Protein 1C9P (pdb70)

Nearest PDB structures (foldseek):
  5xwl-assembly2_B  TM=9.949E-01  e=1.415E-41  Sus scrofa
  3btd-assembly1_E  TM=9.983E-01  e=3.467E-40  Bos taurus
  3btg-assembly1_E  TM=9.967E-01  e=4.631E-39  Bos taurus
  2zps-assembly1_A  TM=9.769E-01  e=2.390E-35  Oncorhynchus keta
  1bit-assembly1_A  TM=9.778E-01  e=1.475E-34  Salmo salar

Sequence (272 aa):
IVGGYTCAANSIPYQVSLNSGSHFCGGSLINSQWVVSAAHCYKSRIQVRLGEHNIDVLEGNEQFINAAKIITHPNFNGNTLDNDIMLIKLSSPATLSRVATVSLPRSCAAAGTECLISGWGNTKSSGSSYPSLLQCLKAPVLSDSSCKSSYPGQITGNMICVGFLEGGKDSCQGDSGGPVVCNGQLQGIVSWGYGCAQKNKPGVYTKVCNYVNWIQQTIAANCGPVTCSGAQMCEVDKCVCSDLHCKVKCEHGFKKDDNGCEYACICADAPQ

InterPro domains:
  IPR001254 Serine proteases, trypsin domain [PF00089] (9-224)
  IPR001254 Serine proteases, trypsin domain [PS50240] (9-229)
  IPR001254 Serine proteases, trypsin domain [SM00020] (8-224)
  IPR001254 Serine proteases, trypsin domain [cd00190] (9-227)
  IPR001314 Peptidase S1A, chymotrypsin family [PR00722] (34-49)
  IPR001314 Peptidase S1A, chymotrypsin family [PR00722] (88-102)
  IPR001314 Peptidase S1A, chymotrypsin family [PR00722] (178-190)
  IPR009003 Peptidase S1, PA clan [SSF50494] (6-229)
  IPR018114 Serine proteases, trypsin family, histidine active site [PS00134] (44-49)
  IPR033116 Serine proteases, trypsin family, serine active site [PS00135] (179-190)
  IPR050127 Serine Proteases (Peptidase S1 Family) [PTHR24264] (7-229)

Solvent-accessible surface area: 11788 Å² total

GO terms:
  GO:0004252 serine-type endopeptidase activity (F, IDA)

Organism: Sus scrofa (NCBI:txid9823)

B-factor: mean 23.11, std 12.67, range [7.87, 59.87]

Foldseek 3Di:
DAQFAFDDQLPQQQKKAKDDPHGQEIWGAAFQWKIKFFQVSDDPWIKIKGLAFFQVDCPPRIDIFIFDDKAQDPPQDPVLSASGMIMTTTPGGHDDSRHDHFAADPAADDFFFKWKAKFQAFHDLPDGDGGRGITIDIWTWHDPVLQCVLPPPRDDPFKTFTHALQFRDADARSHGNTATGTPRHGQWGFDAWDRHRDRSIGTMTGGRNVCPVVVVVVVVVD/DAVDDEDDQWDDDPHDTDGDPAADPDDAPAAFDQDPVGDGHHYHHDPDHD

Radius of gyration: 17.75 Å; Cα contacts (8 Å, |Δi|>4): 750; chains: 2; bounding box: 43×38×59 Å

Secondary structure (DSSP, 8-state):
-BT-EE--TTS-TTEEEEESSSEEEEEEEEETTEEEE-GGG--SS-EEEES-SBTTS--S--EEEEEEEEEE-TT-BTTTTBT--EEEEESSPPP---S---BPPSSPPPTT-EEEEEESS---SSS----SBPEEEEEEBPPHHHHHHHSTTT--TTEEEES-TT-S-B--TT-TT-EEEETTEEEEEEEEEESSSBTTBPEEEEEGGGSHHHHHHHHHH-/-TTS---TT-EEETTEEE---EEE----TT-EEE-TTSPEEEEEE-SS--

CATH classification: 2.40.10.10 (+1 more: 2.40.10.10)

Structure (mmCIF, N/CA/C/O backbone):
data_1C9P
#
_entry.id   1C9P
#
_cell.length_a   63.330
_cell.length_b   63.330
_cell.length_c   130.610
_cell.angle_alpha   90.00
_cell.angle_beta   90.00
_cell.angle_gamma   90.00
#
_symmetry.space_group_name_H-M   'P 43 21 2'
#
loop_
_entity.id
_entity.type
_entity.pdbx_description
1 polymer TRYPSIN
2 polymer BDELLASTASIN
3 non-polymer 'CALCIUM ION'
4 water water
#
loop_
_atom_site.group_PDB
_atom_site.id
_atom_site.type_symbol
_atom_site.label_atom_id
_atom_site.label_alt_id
_atom_site.label_comp_id
_atom_site.label_asym_id
_atom_site.label_entity_id
_atom_site.label_seq_id
_atom_site.pdbx_PDB_ins_code
_atom_site.Cartn_x
_atom_site.Cartn_y
_atom_site.Cartn_z
_atom_site.occupancy
_atom_site.B_iso_or_equiv
_atom_site.auth_seq_id
_atom_site.auth_comp_id
_atom_site.auth_asym_id
_atom_site.auth_atom_id
_atom_site.pdbx_PDB_model_num
ATOM 1 N N . ILE A 1 1 ? 9.762 37.280 58.387 1.00 16.50 16 ILE A N 1
ATOM 2 C CA . ILE A 1 1 ? 8.429 36.647 58.620 1.00 17.28 16 ILE A CA 1
ATOM 3 C C . ILE A 1 1 ? 8.575 35.286 59.296 1.00 17.59 16 ILE A C 1
ATOM 4 O O . ILE A 1 1 ? 9.050 34.321 58.690 1.00 19.65 16 ILE A O 1
ATOM 9 N N . VAL A 1 2 ? 8.151 35.224 60.553 1.00 15.66 17 VAL A N 1
ATOM 10 C CA . VAL A 1 2 ? 8.222 34.013 61.354 1.00 12.67 17 VAL A CA 1
ATOM 11 C C . VAL A 1 2 ? 6.928 33.210 61.214 1.00 13.35 17 VAL A C 1
ATOM 12 O O . VAL A 1 2 ? 5.831 33.748 61.366 1.00 13.65 17 VAL A O 1
ATOM 16 N N . GLY A 1 3 ? 7.058 31.922 60.917 1.00 13.30 18 GLY A N 1
ATOM 17 C CA . GLY A 1 3 ? 5.882 31.081 60.794 1.00 15.21 18 GLY A CA 1
ATOM 18 C C . GLY A 1 3 ? 5.051 31.342 59.555 1.00 17.65 18 GLY A C 1
ATOM 19 O O . GLY A 1 3 ? 3.820 31.244 59.584 1.00 18.84 18 GLY A O 1
ATOM 20 N N . GLY A 1 4 ? 5.722 31.674 58.458 1.00 18.68 19 GLY A N 1
ATOM 21 C CA . GLY A 1 4 ? 5.014 31.931 57.222 1.00 18.37 19 GLY A CA 1
ATOM 22 C C . GLY A 1 4 ? 5.347 30.882 56.183 1.00 18.62 19 GLY A C 1
ATOM 23 O O . GLY A 1 4 ? 5.825 29.800 56.506 1.00 19.93 19 GLY A O 1
ATOM 24 N N . TYR A 1 5 ? 5.088 31.206 54.925 1.00 18.69 20 TYR A N 1
ATOM 25 C CA . TYR A 1 5 ? 5.374 30.300 53.828 1.00 16.29 20 TYR A CA 1
ATOM 26 C C . TYR A 1 5 ? 5.928 31.124 52.680 1.00 16.27 20 TYR A C 1
ATOM 27 O O . TYR A 1 5 ? 5.725 32.332 52.627 1.00 17.58 20 TYR A O 1
ATOM 36 N N . THR A 1 6 ? 6.620 30.468 51.759 1.00 16.79 21 THR A N 1
ATOM 37 C CA . THR A 1 6 ? 7.185 31.150 50.606 1.00 16.41 21 THR A CA 1
ATOM 38 C C . THR A 1 6 ? 6.060 31.592 49.673 1.00 17.25 21 THR A C 1
ATOM 39 O O . THR A 1 6 ? 5.282 30.773 49.195 1.00 19.81 21 THR A O 1
ATOM 43 N N . CYS A 1 7 ? 5.970 32.892 49.429 1.00 16.46 22 CYS A N 1
ATOM 44 C CA . CYS A 1 7 ? 4.941 33.449 48.559 1.00 15.00 22 CYS A CA 1
ATOM 45 C C . CYS A 1 7 ? 5.063 32.827 47.177 1.00 16.83 22 CYS A C 1
ATOM 46 O O . CYS A 1 7 ? 6.162 32.488 46.742 1.00 16.98 22 CYS A O 1
ATOM 49 N N . ALA A 1 8 ? 3.940 32.685 46.480 1.00 19.17 23 ALA A N 1
ATOM 50 C CA . ALA A 1 8 ? 3.961 32.126 45.132 1.00 21.13 23 ALA A CA 1
ATOM 51 C C . ALA A 1 8 ? 4.656 33.133 44.216 1.00 23.68 23 ALA A C 1
ATOM 52 O O . ALA A 1 8 ? 4.995 34.239 44.642 1.00 22.50 23 ALA A O 1
ATOM 54 N N . ALA A 1 9 ? 4.850 32.750 42.958 1.00 28.42 24 ALA A N 1
ATOM 55 C CA . ALA A 1 9 ? 5.531 33.593 41.976 1.00 32.25 24 ALA A CA 1
ATOM 56 C C . ALA A 1 9 ? 4.998 35.013 41.811 1.00 33.87 24 ALA A C 1
ATOM 57 O O . ALA A 1 9 ? 5.698 35.979 42.119 1.00 35.47 24 ALA A O 1
ATOM 59 N N . ASN A 1 10 ? 3.768 35.146 41.317 1.00 34.98 25 ASN A N 1
ATOM 60 C CA . ASN A 1 10 ? 3.187 36.473 41.095 1.00 34.62 25 ASN A CA 1
ATOM 61 C C . ASN A 1 10 ? 2.106 36.837 42.103 1.00 32.42 25 ASN A C 1
ATOM 62 O O . ASN A 1 10 ? 1.076 37.407 41.733 1.00 33.45 25 ASN A O 1
ATOM 67 N N . SER A 1 11 ? 2.344 36.539 43.376 1.00 29.67 26 SER A N 1
ATOM 68 C CA . SER A 1 11 ? 1.346 36.821 44.397 1.00 26.75 26 SER A CA 1
ATOM 69 C C . SER A 1 11 ? 1.465 38.176 45.077 1.00 23.40 26 SER A C 1
ATOM 70 O O . SER A 1 11 ? 0.463 38.717 45.534 1.00 25.24 26 SER A O 1
ATOM 73 N N . ILE A 1 12 ? 2.673 38.731 45.144 1.00 19.28 27 ILE A N 1
ATOM 74 C CA . ILE A 1 12 ? 2.873 40.018 45.813 1.00 16.22 27 ILE A CA 1
ATOM 75 C C . ILE A 1 12 ? 3.704 40.958 44.923 1.00 13.49 27 ILE A C 1
ATOM 76 O O . ILE A 1 12 ? 4.873 41.233 45.206 1.00 11.70 27 ILE A O 1
ATOM 81 N N . PRO A 1 13 ? 3.096 41.487 43.849 1.00 11.29 28 PRO A N 1
ATOM 82 C CA . PRO A 1 13 ? 3.743 42.390 42.891 1.00 11.55 28 PRO A CA 1
ATOM 83 C C . PRO A 1 13 ? 4.153 43.753 43.431 1.00 9.84 28 PRO A C 1
ATOM 84 O O . PRO A 1 13 ? 5.129 44.339 42.975 1.00 12.78 28 PRO A O 1
ATOM 88 N N . TYR A 1 14 ? 3.390 44.255 44.391 1.00 8.87 29 TYR A N 1
ATOM 89 C CA . TYR A 1 14 ? 3.618 45.563 44.999 1.00 9.64 29 TYR A CA 1
ATOM 90 C C . TYR A 1 14 ? 4.769 45.649 46.015 1.00 8.74 29 TYR A C 1
ATOM 91 O O . TYR A 1 14 ? 5.144 46.743 46.434 1.00 7.87 29 TYR A O 1
ATOM 100 N N . GLN A 1 15 ? 5.316 44.499 46.409 1.00 8.82 30 GLN A N 1
ATOM 101 C CA . GLN A 1 15 ? 6.421 44.429 47.373 1.00 9.54 30 GLN A CA 1
ATOM 102 C C . GLN A 1 15 ? 7.726 44.951 46.758 1.00 11.35 30 GLN A C 1
ATOM 103 O O . GLN A 1 15 ? 8.031 44.666 45.594 1.00 12.26 30 GLN A O 1
ATOM 109 N N . VAL A 1 16 ? 8.487 45.717 47.539 1.00 9.85 31 VAL A N 1
ATOM 110 C CA . VAL A 1 16 ? 9.759 46.255 47.067 1.00 11.38 31 VAL A CA 1
ATOM 111 C C . VAL A 1 16 ? 10.819 46.069 48.130 1.00 11.95 31 VAL A C 1
ATOM 112 O O . VAL A 1 16 ? 10.502 45.809 49.289 1.00 14.09 31 VAL A O 1
ATOM 116 N N . SER A 1 17 ? 12.077 46.206 47.729 1.00 12.77 32 SER A N 1
ATOM 117 C CA . SER A 1 17 ? 13.186 46.058 48.652 1.00 15.95 32 SER A CA 1
ATOM 118 C C . SER A 1 17 ? 14.043 47.311 48.710 1.00 17.87 32 SER A C 1
ATOM 119 O O . SER A 1 17 ? 14.538 47.778 47.685 1.00 19.35 32 SER A O 1
ATOM 122 N N . LEU A 1 18 ? 14.211 47.862 49.909 1.00 19.04 33 LEU A N 1
ATOM 123 C CA . LEU A 1 18 ? 15.036 49.049 50.058 1.00 18.09 33 LEU A CA 1
ATOM 124 C C . LEU A 1 18 ? 16.442 48.542 50.290 1.00 19.90 33 LEU A C 1
ATOM 125 O O . LEU A 1 18 ? 16.674 47.715 51.168 1.00 17.80 33 LEU A O 1
ATOM 130 N N . ASN A 1 19 ? 17.368 49.040 49.475 1.00 23.65 34 ASN A N 1
ATOM 131 C CA . ASN A 1 19 ? 18.758 48.615 49.507 1.00 25.73 34 ASN A CA 1
ATOM 132 C C . ASN A 1 19 ? 19.703 49.794 49.717 1.00 25.86 34 ASN A C 1
ATOM 133 O O . ASN A 1 19 ? 19.505 50.866 49.153 1.00 27.34 34 ASN A O 1
ATOM 138 N N . SER A 1 20 ? 20.727 49.589 50.536 1.00 27.19 37 SER A N 1
ATOM 139 C CA . SER A 1 20 ? 21.717 50.625 50.806 1.00 27.21 37 SER A CA 1
ATOM 140 C C . SER A 1 20 ? 23.011 49.852 50.992 1.00 26.95 37 SER A C 1
ATOM 141 O O . SER A 1 20 ? 23.740 50.042 51.964 1.00 28.88 37 SER A O 1
ATOM 144 N N . GLY A 1 21 ? 23.267 48.967 50.036 1.00 26.03 38 GLY A N 1
ATOM 145 C CA . GLY A 1 21 ? 24.431 48.106 50.067 1.00 26.41 38 GLY A CA 1
ATOM 146 C C . GLY A 1 21 ? 23.864 46.702 50.052 1.00 26.98 38 GLY A C 1
ATOM 147 O O . GLY A 1 21 ? 24.375 45.789 49.394 1.00 28.79 38 GLY A O 1
ATOM 148 N N . SER A 1 22 ? 22.767 46.553 50.784 1.00 25.32 39 SER A N 1
ATOM 149 C CA . SER A 1 22 ? 22.054 45.292 50.903 1.00 23.80 39 SER A CA 1
ATOM 150 C C . SER A 1 22 ? 20.644 45.573 51.419 1.00 24.15 39 SER A C 1
ATOM 151 O O . SER A 1 22 ? 20.334 46.705 51.810 1.00 24.17 39 SER A O 1
ATOM 154 N N . HIS A 1 23 ? 19.792 44.551 51.406 1.00 22.20 40 HIS A N 1
ATOM 155 C CA . HIS A 1 23 ? 18.410 44.698 51.855 1.00 18.82 40 HIS A CA 1
ATOM 156 C C . HIS A 1 23 ? 18.352 45.095 53.325 1.00 16.86 40 HIS A C 1
ATOM 157 O O . HIS A 1 23 ? 18.952 44.425 54.158 1.00 17.62 40 HIS A O 1
ATOM 164 N N . PHE A 1 24 ? 17.644 46.178 53.644 1.00 13.90 41 PHE A N 1
ATOM 165 C CA . PHE A 1 24 ? 17.521 46.593 55.034 1.00 13.32 41 PHE A CA 1
ATOM 166 C C . PHE A 1 24 ? 16.080 46.863 55.455 1.00 13.50 41 PHE A C 1
ATOM 167 O O . PHE A 1 24 ? 15.773 46.886 56.645 1.00 13.24 41 PHE A O 1
ATOM 175 N N . CYS A 1 25 ? 15.205 47.068 54.476 1.00 12.98 42 CYS A N 1
ATOM 176 C CA . CYS A 1 25 ? 13.785 47.314 54.726 1.00 12.83 42 CYS A CA 1
ATOM 177 C C . CYS A 1 25 ? 12.944 46.977 53.510 1.00 15.87 42 CYS A C 1
ATOM 178 O O . CYS A 1 25 ? 13.453 46.857 52.391 1.00 16.99 42 CYS A O 1
ATOM 181 N N . GLY A 1 26 ? 11.645 46.842 53.742 1.00 15.13 43 GLY A N 1
ATOM 182 C CA . GLY A 1 26 ? 10.724 46.549 52.663 1.00 12.84 43 GLY A CA 1
ATOM 183 C C . GLY A 1 26 ? 9.917 47.791 52.349 1.00 9.82 43 GLY A C 1
ATOM 184 O O . GLY A 1 26 ? 10.113 48.838 52.969 1.00 7.87 43 GLY A O 1
ATOM 185 N N . GLY A 1 27 ? 9.012 47.675 51.386 1.00 8.53 44 GLY A N 1
ATOM 186 C CA . GLY A 1 27 ? 8.186 48.802 51.005 1.00 7.87 44 GLY A CA 1
ATOM 187 C C . GLY A 1 27 ? 7.043 48.384 50.101 1.00 9.39 44 GLY A C 1
ATOM 188 O O . GLY A 1 27 ? 6.894 47.211 49.764 1.00 8.44 44 GLY A O 1
ATOM 189 N N . SER A 1 28 ? 6.228 49.354 49.711 1.00 10.27 45 SER A N 1
ATOM 190 C CA . SER A 1 28 ? 5.096 49.088 48.839 1.00 10.94 45 SER A CA 1
ATOM 191 C C . SER A 1 28 ? 5.041 50.085 47.698 1.00 10.63 45 SER A C 1
ATOM 192 O O . SER A 1 28 ? 5.288 51.274 47.891 1.00 11.71 45 SER A O 1
ATOM 195 N N . LEU A 1 29 ? 4.724 49.595 46.507 1.00 9.91 46 LEU A N 1
ATOM 196 C CA . LEU A 1 29 ? 4.591 50.457 45.339 1.00 9.03 46 LEU A CA 1
ATOM 197 C C . LEU A 1 29 ? 3.099 50.770 45.274 1.00 7.87 46 LEU A C 1
ATOM 198 O O . LEU A 1 29 ? 2.280 49.868 45.131 1.00 7.87 46 LEU A O 1
ATOM 203 N N . ILE A 1 30 ? 2.744 52.041 45.406 1.00 8.40 47 ILE A N 1
ATOM 204 C CA . ILE A 1 30 ? 1.340 52.450 45.370 1.00 11.24 47 ILE A CA 1
ATOM 205 C C . ILE A 1 30 ? 1.064 53.221 44.089 1.00 13.09 47 ILE A C 1
ATOM 206 O O . ILE A 1 30 ? -0.078 53.531 43.763 1.00 13.25 47 ILE A O 1
ATOM 211 N N . ASN A 1 31 ? 2.135 53.527 43.372 1.00 16.73 48 ASN A N 1
ATOM 212 C CA . ASN A 1 31 ? 2.059 54.257 42.120 1.00 17.76 48 ASN A CA 1
ATOM 213 C C . ASN A 1 31 ? 3.376 54.111 41.379 1.00 18.28 48 ASN A C 1
ATOM 214 O O . ASN A 1 31 ? 4.418 53.919 41.998 1.00 19.23 48 ASN A O 1
ATOM 219 N N . SER A 1 32 ? 3.325 54.203 40.055 1.00 19.09 49 SER A N 1
ATOM 220 C CA . SER A 1 32 ? 4.509 54.041 39.217 1.00 20.07 49 SER A CA 1
ATOM 221 C C . SER A 1 32 ? 5.737 54.843 39.640 1.00 19.86 49 SER A C 1
ATOM 222 O O . SER A 1 32 ? 6.837 54.593 39.152 1.00 20.81 49 SER A O 1
ATOM 225 N N . GLN A 1 33 ? 5.565 55.801 40.540 1.00 18.91 50 GLN A N 1
ATOM 226 C CA . GLN A 1 33 ? 6.699 56.59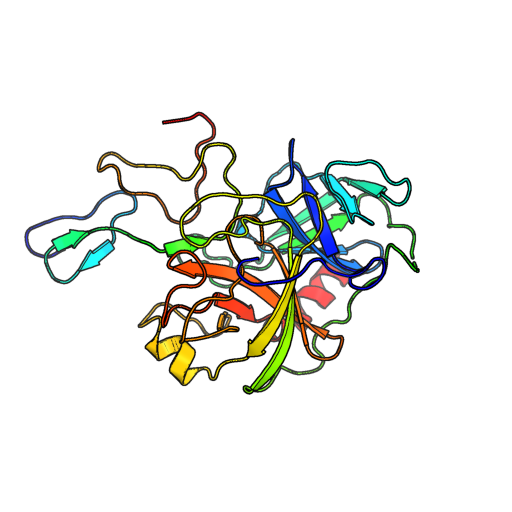0 41.001 1.00 19.43 50 GLN A CA 1
ATOM 227 C C . GLN A 1 33 ? 6.849 56.760 42.506 1.00 19.14 50 GLN A C 1
ATOM 228 O O . GLN A 1 33 ? 7.802 57.390 42.965 1.00 19.27 50 GLN A O 1
ATOM 234 N N . TRP A 1 34 ? 5.922 56.208 43.280 1.00 17.50 51 TRP A N 1
ATOM 235 C CA . TRP A 1 34 ? 6.013 56.343 44.723 1.00 15.61 51 TRP A CA 1
ATOM 236 C C . TRP A 1 34 ? 5.963 55.017 45.451 1.00 15.29 51 TRP A C 1
ATOM 237 O O . TRP A 1 34 ? 5.290 54.085 45.031 1.00 17.36 51 TRP A O 1
ATOM 248 N N . VAL A 1 35 ? 6.705 54.946 46.547 1.00 13.80 52 VAL A N 1
ATOM 249 C CA . VAL A 1 35 ? 6.772 53.755 47.375 1.00 13.19 52 VAL A CA 1
ATOM 250 C C . VAL A 1 35 ? 6.509 54.223 48.802 1.00 14.22 52 VAL A C 1
ATOM 251 O O . VAL A 1 35 ? 6.865 55.344 49.171 1.00 15.04 52 VAL A O 1
ATOM 255 N N . VAL A 1 36 ? 5.880 53.373 49.600 1.00 12.35 53 VAL A N 1
ATOM 256 C CA . VAL A 1 36 ? 5.616 53.725 50.981 1.00 11.23 53 VAL A CA 1
ATOM 257 C C . VAL A 1 36 ? 6.476 52.795 51.819 1.00 10.78 53 VAL A C 1
ATOM 258 O O . VAL A 1 36 ? 6.685 51.638 51.456 1.00 12.28 53 VAL A O 1
ATOM 262 N N . SER A 1 37 ? 6.980 53.298 52.936 1.00 10.41 54 SER A N 1
ATOM 263 C CA . SER A 1 37 ? 7.825 52.502 53.817 1.00 9.63 54 SER A CA 1
ATOM 264 C C . SER A 1 37 ? 7.730 53.125 55.203 1.00 9.99 54 SER A C 1
ATOM 265 O O . SER A 1 37 ? 7.016 54.105 55.385 1.00 14.25 54 SER A O 1
ATOM 268 N N . ALA A 1 38 ? 8.425 52.560 56.182 1.00 9.97 55 ALA A N 1
ATOM 269 C CA . ALA A 1 38 ? 8.400 53.120 57.532 1.00 9.41 55 ALA A CA 1
ATOM 270 C C . ALA A 1 38 ? 9.429 54.242 57.547 1.00 11.58 55 ALA A C 1
ATOM 271 O O . ALA A 1 38 ? 10.400 54.201 56.794 1.00 11.60 55 ALA A O 1
ATOM 273 N N . ALA A 1 39 ? 9.227 55.245 58.395 1.00 12.94 56 ALA A N 1
ATOM 274 C CA . ALA A 1 39 ? 10.170 56.360 58.458 1.00 12.64 56 ALA A CA 1
ATOM 275 C C . ALA A 1 39 ? 11.504 55.961 59.090 1.00 12.24 56 ALA A C 1
ATOM 276 O O . ALA A 1 39 ? 12.548 56.530 58.761 1.00 11.23 56 ALA A O 1
ATOM 278 N N . HIS A 1 40 ? 11.486 54.977 59.985 1.00 11.15 57 HIS A N 1
ATOM 279 C CA . HIS A 1 40 ? 12.732 54.580 60.625 1.00 11.72 57 HIS A CA 1
ATOM 280 C C . HIS A 1 40 ? 13.652 53.821 59.685 1.00 11.67 57 HIS A C 1
ATOM 281 O O . HIS A 1 40 ? 14.699 53.338 60.104 1.00 14.28 57 HIS A O 1
ATOM 288 N N . CYS A 1 41 ? 13.253 53.723 58.419 1.00 11.13 58 CYS A N 1
ATOM 289 C CA . CYS A 1 41 ? 14.035 53.048 57.387 1.00 11.55 58 CYS A CA 1
ATOM 290 C C . CYS A 1 41 ? 14.769 54.116 56.588 1.00 14.01 58 CYS A C 1
ATOM 291 O O . CYS A 1 41 ? 15.566 53.807 55.696 1.00 16.98 58 CYS A O 1
ATOM 294 N N . TYR A 1 42 ? 14.487 55.375 56.916 1.00 14.65 59 TYR A N 1
ATOM 295 C CA . TYR A 1 42 ? 15.078 56.523 56.233 1.00 15.15 59 TYR A CA 1
ATOM 296 C C . TYR A 1 42 ? 16.599 56.562 56.168 1.00 14.69 59 TYR A C 1
ATOM 297 O O . TYR A 1 42 ? 17.278 56.463 57.186 1.00 14.66 59 TYR A O 1
ATOM 306 N N . LYS A 1 43 ? 17.115 56.730 54.955 1.00 14.80 60 LYS A N 1
ATOM 307 C CA . LYS A 1 43 ? 18.544 56.878 54.711 1.00 16.06 60 LYS A CA 1
ATOM 308 C C . LYS A 1 43 ? 18.649 57.897 53.588 1.00 17.91 60 LYS A C 1
ATOM 309 O O . LYS A 1 43 ? 17.757 57.978 52.744 1.00 19.42 60 LYS A O 1
ATOM 315 N N . SER A 1 44 ? 19.715 58.691 53.593 1.00 18.28 61 SER A N 1
ATOM 316 C CA . SER A 1 44 ? 19.904 59.709 52.571 1.00 17.68 61 SER A CA 1
ATOM 317 C C . SER A 1 44 ? 20.121 59.096 51.194 1.00 18.71 61 SER A C 1
ATOM 318 O O . SER A 1 44 ? 19.870 59.738 50.175 1.00 18.34 61 SER A O 1
ATOM 321 N N . ARG A 1 45 ? 20.589 57.854 51.156 1.00 19.06 62 ARG A N 1
ATOM 322 C CA . ARG A 1 45 ? 20.801 57.178 49.883 1.00 19.81 62 ARG A CA 1
ATOM 323 C C . ARG A 1 45 ? 20.062 55.851 49.895 1.00 19.74 62 ARG A C 1
ATOM 324 O O . ARG A 1 45 ? 20.357 54.972 50.707 1.00 20.80 62 ARG A O 1
ATOM 332 N N . ILE A 1 46 ? 19.098 55.707 48.993 1.00 17.72 63 ILE A N 1
ATOM 333 C CA . ILE A 1 46 ? 18.326 54.482 48.908 1.00 16.06 63 ILE A CA 1
ATOM 334 C C . ILE A 1 46 ? 18.070 54.065 47.479 1.00 15.31 63 ILE A C 1
ATOM 335 O O . ILE A 1 46 ? 17.658 54.875 46.642 1.00 15.92 63 ILE A O 1
ATOM 340 N N . GLN A 1 47 ? 18.316 52.791 47.207 1.00 13.78 64 GLN A N 1
ATOM 341 C CA . GLN A 1 47 ? 18.059 52.238 45.895 1.00 11.21 64 GLN A CA 1
ATOM 342 C C . GLN A 1 47 ? 16.866 51.326 46.068 1.00 10.63 64 GLN A C 1
ATOM 343 O O . GLN A 1 47 ? 16.861 50.465 46.945 1.00 9.52 64 GLN A O 1
ATOM 349 N N . VAL A 1 48 ? 15.849 51.514 45.239 1.00 10.64 65 VAL A N 1
ATOM 350 C CA . VAL A 1 48 ? 14.677 50.666 45.326 1.00 9.82 65 VAL A CA 1
ATOM 351 C C . VAL A 1 48 ? 14.809 49.531 44.306 1.00 10.58 65 VAL A C 1
ATOM 352 O O . VAL A 1 48 ? 15.193 49.752 43.156 1.00 9.07 65 VAL A O 1
ATOM 356 N N . ARG A 1 49 ? 14.523 48.313 44.759 1.00 11.20 66 ARG A N 1
ATOM 357 C CA . ARG A 1 49 ? 14.592 47.124 43.916 1.00 11.60 66 ARG A CA 1
ATOM 358 C C . ARG A 1 49 ? 13.155 46.635 43.752 1.00 11.68 66 ARG A C 1
ATOM 359 O O . ARG A 1 49 ? 12.482 46.336 44.740 1.00 7.87 66 ARG A O 1
ATOM 367 N N . LEU A 1 50 ? 12.684 46.547 42.514 1.00 13.00 67 LEU A N 1
ATOM 368 C CA . LEU A 1 50 ? 11.328 46.068 42.274 1.00 14.81 67 LEU A CA 1
ATOM 369 C C . LEU A 1 50 ? 11.324 44.730 41.524 1.00 15.22 67 LEU A C 1
ATOM 370 O O . LEU A 1 50 ? 12.329 44.339 40.926 1.00 14.85 67 LEU A O 1
ATOM 375 N N . GLY A 1 51 ? 10.191 44.031 41.571 1.00 14.54 69 GLY A N 1
ATOM 376 C CA . GLY A 1 51 ? 10.070 42.760 40.880 1.00 14.19 69 GLY A CA 1
ATOM 377 C C . GLY A 1 51 ? 11.007 41.682 41.389 1.00 15.31 69 GLY A C 1
ATOM 378 O O . GLY A 1 51 ? 11.586 40.932 40.604 1.00 16.40 69 GLY A O 1
ATOM 379 N N . GLU A 1 52 ? 11.145 41.598 42.708 1.00 15.93 70 GLU A N 1
ATOM 380 C CA . GLU A 1 52 ? 12.013 40.611 43.345 1.00 16.02 70 GLU A CA 1
ATOM 381 C C . GLU A 1 52 ? 11.240 39.431 43.921 1.00 16.63 70 GLU A C 1
ATOM 382 O O . GLU A 1 52 ? 10.141 39.590 44.443 1.00 15.93 70 GLU A O 1
ATOM 388 N N . HIS A 1 53 ? 11.821 38.244 43.809 1.00 18.41 71 HIS A N 1
ATOM 389 C CA . HIS A 1 53 ? 11.226 37.051 44.383 1.00 20.16 71 HIS A CA 1
ATOM 390 C C . HIS A 1 53 ? 12.356 36.495 45.240 1.00 18.98 71 HIS A C 1
ATOM 391 O O . HIS A 1 53 ? 12.238 36.395 46.457 1.00 18.77 71 HIS A O 1
ATOM 398 N N . ASN A 1 54 ? 13.459 36.164 44.575 1.00 19.07 72 ASN A N 1
ATOM 399 C CA . ASN A 1 54 ? 14.658 35.645 45.227 1.00 18.59 72 ASN A CA 1
ATOM 400 C C . ASN A 1 54 ? 15.666 36.784 45.242 1.00 18.09 72 ASN A C 1
ATOM 401 O O . ASN A 1 54 ? 16.277 37.062 44.213 1.00 16.99 72 ASN A O 1
ATOM 406 N N . ILE A 1 55 ? 15.846 37.441 46.386 1.00 18.86 73 ILE A N 1
ATOM 407 C CA . ILE A 1 55 ? 16.800 38.552 46.458 1.00 20.45 73 ILE A CA 1
ATOM 408 C C . ILE A 1 55 ? 18.265 38.167 46.255 1.00 21.34 73 ILE A C 1
ATOM 409 O O . ILE A 1 55 ? 19.127 39.042 46.209 1.00 23.47 73 ILE A O 1
ATOM 414 N N . ASP A 1 56 ? 18.556 36.876 46.130 1.00 22.18 74 ASP A N 1
ATOM 415 C CA . ASP A 1 56 ? 19.939 36.448 45.941 1.00 23.43 74 ASP A CA 1
ATOM 416 C C . ASP A 1 56 ? 20.235 36.007 44.520 1.00 24.20 74 ASP A C 1
ATOM 417 O O . ASP A 1 56 ? 21.396 35.875 44.137 1.00 25.66 74 ASP A O 1
ATOM 422 N N . VAL A 1 57 ? 19.187 35.775 43.742 1.00 24.95 75 VAL A N 1
ATOM 423 C CA . VAL A 1 57 ? 19.351 35.353 42.357 1.00 26.38 75 VAL A CA 1
ATOM 424 C C . VAL A 1 57 ? 18.708 36.356 41.405 1.00 27.93 75 VAL A C 1
ATOM 425 O O . VAL A 1 57 ? 17.599 36.832 41.645 1.00 28.84 75 VAL A O 1
ATOM 429 N N . LEU A 1 58 ? 19.414 36.675 40.325 1.00 27.89 76 LEU A N 1
ATOM 430 C CA . LEU A 1 58 ? 18.920 37.623 39.336 1.00 27.51 76 LEU A CA 1
ATOM 431 C C . LEU A 1 58 ? 18.031 36.848 38.366 1.00 29.31 76 LEU A C 1
ATOM 432 O O . LEU A 1 58 ? 18.518 36.237 37.420 1.00 31.29 76 LEU A O 1
ATOM 437 N N . GLU A 1 59 ? 16.725 36.868 38.610 1.00 32.11 77 GLU A N 1
ATOM 438 C CA . GLU A 1 59 ? 15.772 36.131 37.782 1.00 34.99 77 GLU A CA 1
ATOM 439 C C . GLU A 1 59 ? 15.324 36.821 36.505 1.00 36.04 77 GLU A C 1
ATOM 440 O O . GLU A 1 59 ? 14.536 36.258 35.745 1.00 34.00 77 GLU A O 1
ATOM 446 N N . GLY A 1 60 ? 15.811 38.040 36.279 1.00 37.15 78 GLY A N 1
ATOM 447 C CA . GLY A 1 60 ? 15.460 38.769 35.072 1.00 37.12 78 GLY A CA 1
ATOM 448 C C . GLY A 1 60 ? 14.301 39.750 35.123 1.00 36.45 78 GLY A C 1
ATOM 449 O O . GLY A 1 60 ? 14.168 40.571 34.222 1.00 38.03 78 GLY A O 1
ATOM 450 N N . ASN A 1 61 ? 13.464 39.678 36.155 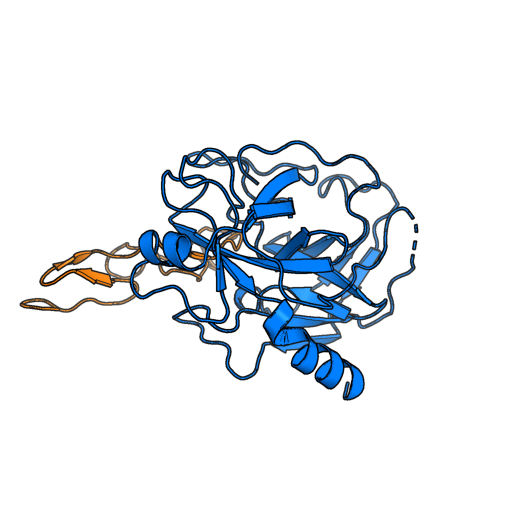1.00 36.66 79 ASN A N 1
ATOM 451 C CA . ASN A 1 61 ? 12.312 40.579 36.278 1.00 35.85 79 ASN A CA 1
ATOM 452 C C . ASN A 1 61 ? 12.600 41.865 37.056 1.00 33.05 79 ASN A C 1
ATOM 453 O O . ASN A 1 61 ? 11.860 42.845 36.941 1.00 35.09 79 ASN A O 1
ATOM 458 N N . GLU A 1 62 ? 13.672 41.860 37.841 1.00 28.64 80 GLU A N 1
ATOM 459 C CA . GLU A 1 62 ? 14.025 43.002 38.677 1.00 22.75 80 GLU A CA 1
ATOM 460 C C . GLU A 1 62 ? 14.150 44.338 37.971 1.00 19.70 80 GLU A C 1
ATOM 461 O O . GLU A 1 62 ? 14.337 44.409 36.761 1.00 20.46 80 GLU A O 1
ATOM 467 N N . GLN A 1 63 ? 14.043 45.394 38.770 1.00 17.73 81 GLN A N 1
ATOM 468 C CA . GLN A 1 63 ? 14.182 46.777 38.330 1.00 14.87 81 GLN A CA 1
ATOM 469 C C . GLN A 1 63 ? 14.823 47.548 39.474 1.00 13.41 81 GLN A C 1
ATOM 470 O O . GLN A 1 63 ? 14.288 47.592 40.584 1.00 13.45 81 GLN A O 1
ATOM 476 N N . PHE A 1 64 ? 15.986 48.130 39.215 1.00 12.22 82 PHE A N 1
ATOM 477 C CA . PHE A 1 64 ? 16.661 48.893 40.245 1.00 11.91 82 PHE A CA 1
ATOM 478 C C . PHE A 1 64 ? 16.566 50.377 39.947 1.00 13.23 82 PHE A C 1
ATOM 479 O O . PHE A 1 64 ? 17.158 50.870 38.986 1.00 12.85 82 PHE A O 1
ATOM 487 N N . ILE A 1 65 ? 15.800 51.080 40.778 1.00 13.53 83 ILE A N 1
ATOM 488 C CA . ILE A 1 65 ? 15.603 52.513 40.633 1.00 13.72 83 ILE A CA 1
ATOM 489 C C . ILE A 1 65 ? 15.997 53.207 41.932 1.00 16.30 83 ILE A C 1
ATOM 490 O O . ILE A 1 65 ? 15.734 52.686 43.018 1.00 17.09 83 ILE A O 1
ATOM 495 N N . ASN A 1 66 ? 16.629 54.375 41.817 1.00 17.50 84 ASN A N 1
ATOM 496 C CA . ASN A 1 66 ? 17.063 55.129 42.991 1.00 18.39 84 ASN A CA 1
ATOM 497 C C . ASN A 1 66 ? 16.068 56.162 43.486 1.00 17.09 84 ASN A C 1
ATOM 498 O O . ASN A 1 66 ? 15.326 56.765 42.711 1.00 16.33 84 ASN A O 1
ATOM 503 N N . ALA A 1 67 ? 16.070 56.364 44.795 1.00 14.91 85 ALA A N 1
ATOM 504 C CA . ALA A 1 67 ? 15.174 57.318 45.410 1.00 14.84 85 ALA A CA 1
ATOM 505 C C . ALA A 1 67 ? 15.552 58.733 45.003 1.00 14.45 85 ALA A C 1
ATOM 506 O O . ALA A 1 67 ? 16.719 59.118 45.053 1.00 15.71 85 ALA A O 1
ATOM 508 N N . ALA A 1 68 ? 14.555 59.501 44.586 1.00 12.64 86 ALA A N 1
ATOM 509 C CA . ALA A 1 68 ? 14.770 60.881 44.197 1.00 10.04 86 ALA A CA 1
ATOM 510 C C . ALA A 1 68 ? 14.358 61.726 45.394 1.00 9.60 86 ALA A C 1
ATOM 511 O O . ALA A 1 68 ? 15.137 62.521 45.902 1.00 9.23 86 ALA A O 1
ATOM 513 N N . LYS A 1 69 ? 13.123 61.539 45.844 1.00 10.37 87 LYS A N 1
ATOM 514 C CA . LYS A 1 69 ? 12.611 62.272 46.993 1.00 9.39 87 LYS A CA 1
ATOM 515 C C . LYS A 1 69 ? 12.376 61.300 48.136 1.00 9.85 87 LYS A C 1
ATOM 516 O O . LYS A 1 69 ? 11.728 60.266 47.961 1.00 9.37 87 LYS A O 1
ATOM 522 N N . ILE A 1 70 ? 12.905 61.634 49.307 1.00 9.05 88 ILE A N 1
ATOM 523 C CA . ILE A 1 70 ? 12.747 60.789 50.479 1.00 8.06 88 ILE A CA 1
ATOM 524 C C . ILE A 1 70 ? 12.082 61.637 51.559 1.00 9.23 88 ILE A C 1
ATOM 525 O O . ILE A 1 70 ? 12.744 62.400 52.265 1.00 8.22 88 ILE A O 1
ATOM 530 N N . ILE A 1 71 ? 10.766 61.491 51.680 1.00 7.87 89 ILE A N 1
ATOM 531 C CA . ILE A 1 71 ? 9.981 62.284 52.619 1.00 9.10 89 ILE A CA 1
ATOM 532 C C . ILE A 1 71 ? 9.388 61.533 53.813 1.00 10.29 89 ILE A C 1
ATOM 533 O O . ILE A 1 71 ? 8.445 60.759 53.658 1.00 14.06 89 ILE A O 1
ATOM 538 N N . THR A 1 72 ? 9.923 61.767 55.006 1.00 9.50 90 THR A N 1
ATOM 539 C CA . THR A 1 72 ? 9.381 61.118 56.197 1.00 8.91 90 THR A CA 1
ATOM 540 C C . THR A 1 72 ? 8.296 62.018 56.783 1.00 10.04 90 THR A C 1
ATOM 541 O O . THR A 1 72 ? 8.348 63.243 56.642 1.00 11.86 90 THR A O 1
ATOM 545 N N . HIS A 1 73 ? 7.317 61.415 57.446 1.00 7.87 91 HIS A N 1
ATOM 546 C CA . HIS A 1 73 ? 6.225 62.185 58.021 1.00 8.00 91 HIS A CA 1
ATOM 547 C C . HIS A 1 73 ? 6.714 63.328 58.921 1.00 7.87 91 HIS A C 1
ATOM 548 O O . HIS A 1 73 ? 7.651 63.166 59.704 1.00 7.87 91 HIS A O 1
ATOM 555 N N . PRO A 1 74 ? 6.078 64.506 58.812 1.00 9.43 92 PRO A N 1
ATOM 556 C CA . PRO A 1 74 ? 6.413 65.700 59.589 1.00 9.45 92 PRO A CA 1
ATOM 557 C C . PRO A 1 74 ? 6.420 65.495 61.099 1.00 12.02 92 PRO A C 1
ATOM 558 O O . PRO A 1 74 ? 7.242 66.078 61.812 1.00 13.19 92 PRO A O 1
ATOM 562 N N . ASN A 1 75 ? 5.506 64.669 61.590 1.00 13.55 93 ASN A N 1
ATOM 563 C CA . ASN A 1 75 ? 5.430 64.439 63.019 1.00 15.10 93 ASN A CA 1
ATOM 564 C C . ASN A 1 75 ? 5.980 63.096 63.447 1.00 15.97 93 ASN A C 1
ATOM 565 O O . ASN A 1 75 ? 5.600 62.566 64.493 1.00 17.78 93 ASN A O 1
ATOM 570 N N . PHE A 1 76 ? 6.882 62.545 62.642 1.00 17.77 94 PHE A N 1
ATOM 571 C CA . PHE A 1 76 ? 7.489 61.272 62.987 1.00 18.70 94 PHE A CA 1
ATOM 572 C C . PHE A 1 76 ? 8.244 61.450 64.295 1.00 19.92 94 PHE A C 1
ATOM 573 O O . PHE A 1 76 ? 8.961 62.432 64.466 1.00 21.07 94 PHE A O 1
ATOM 581 N N . ASN A 1 77 ? 8.081 60.502 65.211 1.00 20.78 95 ASN A N 1
ATOM 582 C CA . ASN A 1 77 ? 8.747 60.567 66.509 1.00 21.30 95 ASN A CA 1
ATOM 583 C C . ASN A 1 77 ? 9.694 59.382 66.617 1.00 22.36 95 ASN A C 1
ATOM 584 O O . ASN A 1 77 ? 9.257 58.241 66.766 1.00 22.62 95 ASN A O 1
ATOM 589 N N . GLY A 1 78 ? 10.992 59.661 66.539 1.00 23.89 96 GLY A N 1
ATOM 590 C CA . GLY A 1 78 ? 11.991 58.609 66.596 1.00 26.02 96 GLY A CA 1
ATOM 591 C C . GLY A 1 78 ? 12.076 57.788 67.870 1.00 28.03 96 GLY A C 1
ATOM 592 O O . GLY A 1 78 ? 12.603 56.677 67.847 1.00 31.02 96 GLY A O 1
ATOM 593 N N . ASN A 1 79 ? 11.561 58.315 68.976 1.00 27.97 97 ASN A N 1
ATOM 594 C CA . ASN A 1 79 ? 11.605 57.616 70.261 1.00 27.83 97 ASN A CA 1
ATOM 595 C C . ASN A 1 79 ? 10.389 56.735 70.514 1.00 25.02 97 ASN A C 1
ATOM 596 O O . ASN A 1 79 ? 10.470 55.753 71.242 1.00 24.79 97 ASN A O 1
ATOM 601 N N . THR A 1 80 ? 9.261 57.095 69.920 1.00 23.42 98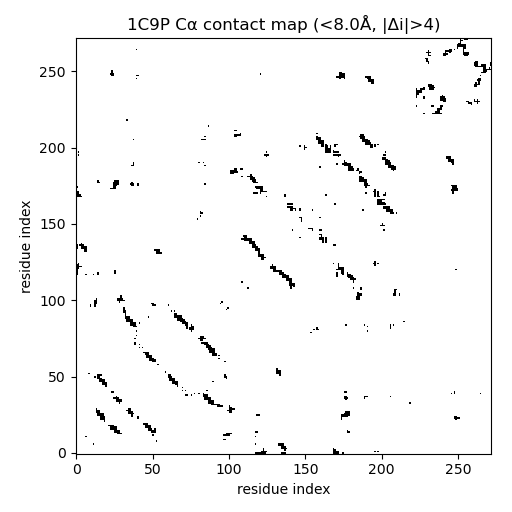 THR A N 1
ATOM 602 C CA . THR A 1 80 ? 8.023 56.343 70.106 1.00 22.24 98 THR A CA 1
ATOM 603 C C . THR A 1 80 ? 7.601 55.631 68.832 1.00 21.43 98 THR A C 1
ATOM 604 O O . THR A 1 80 ? 6.722 54.769 68.856 1.00 20.23 98 THR A O 1
ATOM 608 N N . LEU A 1 81 ? 8.236 56.002 67.723 1.00 19.33 99 LEU A N 1
ATOM 609 C CA . LEU A 1 81 ? 7.927 55.432 66.420 1.00 15.94 99 LEU A CA 1
ATOM 610 C C . LEU A 1 81 ? 6.491 55.732 66.046 1.00 15.17 99 LEU A C 1
ATOM 611 O O . LEU A 1 81 ? 5.831 54.936 65.383 1.00 15.70 99 LEU A O 1
ATOM 616 N N . ASP A 1 82 ? 6.010 56.883 66.491 1.00 13.98 100 ASP A N 1
ATOM 617 C CA . ASP A 1 82 ? 4.657 57.295 66.191 1.00 15.44 100 ASP A CA 1
ATOM 618 C C . ASP A 1 82 ? 4.725 57.960 64.830 1.00 16.59 100 ASP A C 1
ATOM 619 O O . ASP A 1 82 ? 5.728 58.601 64.515 1.00 18.47 100 ASP A O 1
ATOM 624 N N . ASN A 1 83 ? 3.680 57.795 64.017 1.00 15.43 101 ASN A N 1
ATOM 625 C CA . ASN A 1 83 ? 3.663 58.373 62.677 1.00 14.83 101 ASN A CA 1
ATOM 626 C C . ASN A 1 83 ? 4.812 57.765 61.889 1.00 14.41 101 ASN A C 1
ATOM 627 O O . ASN A 1 83 ? 5.537 58.459 61.175 1.00 15.15 101 ASN A O 1
ATOM 632 N N . ASP A 1 84 ? 4.981 56.458 62.022 1.00 14.55 102 ASP A N 1
ATOM 633 C CA . ASP A 1 84 ? 6.067 55.798 61.327 1.00 15.26 102 ASP A CA 1
ATOM 634 C C . ASP A 1 84 ? 5.684 55.419 59.897 1.00 16.58 102 ASP A C 1
ATOM 635 O O . ASP A 1 84 ? 5.331 54.276 59.608 1.00 18.12 102 ASP A O 1
ATOM 640 N N . ILE A 1 85 ? 5.742 56.409 59.010 1.00 17.30 103 ILE A N 1
ATOM 641 C CA . ILE A 1 85 ? 5.423 56.204 57.602 1.00 18.17 103 ILE A CA 1
ATOM 642 C C . ILE A 1 85 ? 6.378 57.071 56.767 1.00 17.24 103 ILE A C 1
ATOM 643 O O . ILE A 1 85 ? 6.820 58.133 57.216 1.00 14.86 103 ILE A O 1
ATOM 648 N N . MET A 1 86 ? 6.697 56.615 55.558 1.00 15.19 104 MET A N 1
ATOM 649 C CA . MET A 1 86 ? 7.629 57.338 54.707 1.00 14.95 104 MET A CA 1
ATOM 650 C C . MET A 1 86 ? 7.315 57.210 53.224 1.00 14.48 104 MET A C 1
ATOM 651 O O . MET A 1 86 ? 6.971 56.130 52.748 1.00 14.82 104 MET A O 1
ATOM 656 N N . LEU A 1 87 ? 7.436 58.319 52.499 1.00 13.52 105 LEU A N 1
ATOM 657 C CA . LEU A 1 87 ? 7.192 58.324 51.064 1.00 14.90 105 LEU A CA 1
ATOM 658 C C . LEU A 1 87 ? 8.494 58.492 50.297 1.00 14.89 105 LEU A C 1
ATOM 659 O O . LEU A 1 87 ? 9.324 59.342 50.631 1.00 15.70 105 LEU A O 1
ATOM 664 N N . ILE A 1 88 ? 8.662 57.669 49.268 1.00 13.45 106 ILE A N 1
ATOM 665 C CA . ILE A 1 88 ? 9.845 57.692 48.426 1.00 12.16 106 ILE A CA 1
ATOM 666 C C . ILE A 1 88 ? 9.427 57.856 46.979 1.00 13.63 106 ILE A C 1
ATOM 667 O O . ILE A 1 88 ? 8.586 57.100 46.493 1.00 14.77 106 ILE A O 1
ATOM 672 N N . LYS A 1 89 ? 9.997 58.840 46.288 1.00 13.86 107 LYS A N 1
ATOM 673 C CA . LYS A 1 89 ? 9.679 59.022 44.879 1.00 13.79 107 LYS A CA 1
ATOM 674 C C . LYS A 1 89 ? 10.850 58.507 44.057 1.00 13.39 107 LYS A C 1
ATOM 675 O O . LYS A 1 89 ? 12.004 58.836 44.320 1.00 11.82 107 LYS A O 1
ATOM 681 N N . LEU A 1 90 ? 10.538 57.678 43.071 1.00 14.22 108 LEU A N 1
ATOM 682 C CA . LEU A 1 90 ? 11.539 57.080 42.200 1.00 15.23 108 LEU A CA 1
ATOM 683 C C . LEU A 1 90 ? 12.025 58.105 41.179 1.00 16.50 108 LEU A C 1
ATOM 684 O O . LEU A 1 90 ? 11.223 58.811 40.567 1.00 18.56 108 LEU A O 1
ATOM 689 N N . SER A 1 91 ? 13.338 58.188 40.992 1.00 17.74 109 SER A N 1
ATOM 690 C CA . SER A 1 91 ? 13.907 59.140 40.039 1.00 18.00 109 SER A CA 1
ATOM 691 C C . SER A 1 91 ? 13.387 58.844 38.636 1.00 17.75 109 SER A C 1
ATOM 692 O O . SER A 1 91 ? 13.506 59.660 37.723 1.00 16.95 109 SER A O 1
ATOM 695 N N . SER A 1 92 ? 12.805 57.662 38.485 1.00 17.84 110 SER A N 1
ATOM 696 C CA . SER A 1 92 ? 12.251 57.206 37.222 1.00 17.75 110 SER A CA 1
ATOM 697 C C . SER A 1 92 ? 11.051 56.305 37.493 1.00 17.26 110 SER A C 1
ATOM 698 O O . SER A 1 92 ? 11.079 55.478 38.407 1.00 17.75 110 SER A O 1
ATOM 701 N N . PRO A 1 93 ? 9.968 56.462 36.719 1.00 16.58 111 PRO A N 1
ATOM 702 C CA . PRO A 1 93 ? 8.793 55.616 36.938 1.00 16.30 111 PRO A CA 1
ATOM 703 C C . PRO A 1 93 ? 9.144 54.145 36.705 1.00 16.69 111 PRO A C 1
ATOM 704 O O . PRO A 1 93 ? 9.979 53.819 35.853 1.00 17.08 111 PRO A O 1
ATOM 708 N N . ALA A 1 94 ? 8.510 53.263 37.469 1.00 16.05 112 ALA A N 1
ATOM 709 C CA . ALA A 1 94 ? 8.748 51.835 37.348 1.00 15.34 112 ALA A CA 1
ATOM 710 C C . ALA A 1 94 ? 7.859 51.275 36.260 1.00 14.69 112 ALA A C 1
ATOM 711 O O . ALA A 1 94 ? 6.741 51.745 36.067 1.00 13.81 112 ALA A O 1
ATOM 713 N N . THR A 1 95 ? 8.355 50.267 35.550 1.00 13.61 113 THR A N 1
ATOM 714 C CA . THR A 1 95 ? 7.599 49.658 34.476 1.00 12.92 113 THR A CA 1
ATOM 715 C C . THR A 1 95 ? 6.630 48.644 35.052 1.00 13.42 113 THR A C 1
ATOM 716 O O . THR A 1 95 ? 7.047 47.688 35.699 1.00 11.40 113 THR A O 1
ATOM 720 N N . LEU A 1 96 ? 5.339 48.861 34.816 1.00 14.55 114 LEU A N 1
ATOM 721 C CA . LEU A 1 96 ? 4.310 47.959 35.315 1.00 14.52 114 LEU A CA 1
ATOM 722 C C . LEU A 1 96 ? 4.027 46.870 34.292 1.00 18.10 114 LEU A C 1
ATOM 723 O O . LEU A 1 96 ? 4.121 47.101 33.092 1.00 15.61 114 LEU A O 1
ATOM 735 N N . SER A 1 98 ? 2.983 41.501 35.360 1.00 35.61 116 SER A N 1
ATOM 736 C CA . SER A 1 98 ? 2.795 40.495 36.407 1.00 35.68 116 SER A CA 1
ATOM 737 C C . SER A 1 98 ? 3.758 40.568 37.586 1.00 33.94 116 SER A C 1
ATOM 738 O O . SER A 1 98 ? 3.363 40.324 38.725 1.00 35.62 116 SER A O 1
ATOM 741 N N . ARG A 1 99 ? 5.017 40.899 37.320 1.00 30.92 117 ARG A N 1
ATOM 742 C CA . ARG A 1 99 ? 5.998 40.975 38.393 1.00 27.36 117 ARG A CA 1
ATOM 743 C C . ARG A 1 99 ? 5.929 42.259 39.202 1.00 24.35 117 ARG A C 1
ATOM 744 O O . ARG A 1 99 ? 6.108 42.231 40.424 1.00 27.04 117 ARG A O 1
ATOM 752 N N . VAL A 1 100 ? 5.665 43.380 38.538 1.00 17.24 118 VAL A N 1
ATOM 753 C CA . VAL A 1 100 ? 5.585 44.667 39.219 1.00 11.98 118 VAL A CA 1
ATOM 754 C C . VAL A 1 100 ? 4.217 45.309 39.060 1.00 11.61 118 VAL A C 1
ATOM 755 O O . VAL A 1 100 ? 3.791 45.623 37.951 1.00 12.16 118 VAL A O 1
ATOM 759 N N . ALA A 1 101 ? 3.536 45.513 40.179 1.00 11.60 119 ALA A N 1
ATOM 760 C CA . ALA A 1 101 ? 2.216 46.122 40.180 1.00 10.52 119 ALA A CA 1
ATOM 761 C C . ALA A 1 101 ? 2.048 46.962 41.428 1.00 12.83 119 ALA A C 1
ATOM 762 O O . ALA A 1 101 ? 2.799 46.819 42.389 1.00 17.06 119 ALA A O 1
ATOM 764 N N . THR A 1 102 ? 1.052 47.836 41.419 1.00 14.47 120 THR A N 1
ATOM 765 C CA . THR A 1 102 ? 0.808 48.699 42.568 1.00 15.05 120 THR A CA 1
ATOM 766 C C . THR A 1 102 ? -0.231 48.102 43.514 1.00 14.43 120 THR A C 1
ATOM 767 O O . THR A 1 102 ? -0.916 47.135 43.181 1.00 16.26 120 THR A O 1
ATOM 771 N N . VAL A 1 103 ? -0.329 48.680 44.703 1.00 13.38 121 VAL A N 1
ATOM 772 C CA . VAL A 1 103 ? -1.294 48.246 45.697 1.00 11.05 121 VAL A CA 1
ATOM 773 C C . VAL A 1 103 ? -2.174 49.459 45.991 1.00 12.21 121 VAL A C 1
ATOM 774 O O . VAL A 1 103 ? -1.723 50.601 45.905 1.00 12.45 121 VAL A O 1
ATOM 778 N N . SER A 1 104 ? -3.434 49.216 46.320 1.00 13.73 122 SER A N 1
ATOM 779 C CA . SER A 1 104 ? -4.371 50.298 46.590 1.00 14.24 122 SER A CA 1
ATOM 780 C C . SER A 1 104 ? -4.313 50.839 48.020 1.00 14.20 122 SER A C 1
ATOM 781 O O . SER A 1 104 ? -3.957 50.125 48.953 1.00 14.44 122 SER A O 1
ATOM 784 N N . LEU A 1 105 ? -4.665 52.109 48.180 1.00 14.04 123 LEU A N 1
ATOM 785 C CA . LEU A 1 105 ? -4.668 52.738 49.491 1.00 16.58 123 LEU A CA 1
ATOM 786 C C . LEU A 1 105 ? -6.004 52.479 50.181 1.00 19.47 123 LEU A C 1
ATOM 787 O O . LEU A 1 105 ? -7.013 52.236 49.521 1.00 19.73 123 LEU A O 1
ATOM 792 N N . PRO A 1 106 ? -6.026 52.537 51.522 1.00 21.79 124 PRO A N 1
ATOM 793 C CA . PRO A 1 106 ? -7.235 52.307 52.312 1.00 24.68 124 PRO A CA 1
ATOM 794 C C . PRO A 1 106 ? -8.348 53.294 52.002 1.00 28.11 124 PRO A C 1
ATOM 795 O O . PRO A 1 106 ? -8.162 54.510 52.084 1.00 29.19 124 PRO A O 1
ATOM 799 N N . ARG A 1 107 ? -9.508 52.760 51.648 1.00 31.30 125 ARG A N 1
ATOM 800 C CA . ARG A 1 107 ? -10.668 53.584 51.349 1.00 34.11 125 ARG A CA 1
ATOM 801 C C . ARG A 1 107 ? -11.288 53.878 52.707 1.00 34.16 125 ARG A C 1
ATOM 802 O O . ARG A 1 107 ? -11.867 54.942 52.936 1.00 36.40 125 ARG A O 1
ATOM 810 N N . SER A 1 108 ? -11.122 52.912 53.607 1.00 33.84 127 SER A N 1
ATOM 811 C CA . SER A 1 108 ? -11.607 52.983 54.980 1.00 31.32 127 SER A CA 1
ATOM 812 C C . SER A 1 108 ? -10.681 52.109 55.831 1.00 29.13 127 SER A C 1
ATOM 813 O O . SER A 1 108 ? -9.983 51.237 55.298 1.00 26.49 127 SER A O 1
ATOM 816 N N . CYS A 1 109 ? -10.664 52.349 57.142 1.00 26.63 128 CYS A N 1
ATOM 817 C CA . CYS A 1 109 ? -9.824 51.585 58.069 1.00 22.77 128 CYS A CA 1
ATOM 818 C C . CYS A 1 109 ? -10.318 50.154 58.259 1.00 20.89 128 CYS A C 1
ATOM 819 O O . CYS A 1 109 ? -11.515 49.912 58.320 1.00 20.08 128 CYS A O 1
ATOM 822 N N . ALA A 1 110 ? -9.387 49.213 58.358 1.00 20.93 129 ALA A N 1
ATOM 823 C CA . ALA A 1 110 ? -9.736 47.810 58.530 1.00 22.93 129 ALA A CA 1
ATOM 824 C C . ALA A 1 110 ? -10.304 47.519 59.917 1.00 24.12 129 ALA A C 1
ATOM 825 O O . ALA A 1 110 ? -9.853 48.067 60.923 1.00 24.20 129 ALA A O 1
ATOM 827 N N . ALA A 1 111 ? -11.297 46.639 59.959 1.00 25.26 130 ALA A N 1
ATOM 828 C CA . ALA A 1 111 ? -11.939 46.275 61.214 1.00 26.44 130 ALA A CA 1
ATOM 829 C C . ALA A 1 111 ? -11.272 45.056 61.851 1.00 26.54 130 ALA A C 1
ATOM 830 O O . ALA A 1 111 ? -10.717 44.205 61.157 1.00 26.55 130 ALA A O 1
ATOM 832 N N . ALA A 1 112 ? -11.335 44.977 63.175 1.00 26.39 132 ALA A N 1
ATOM 833 C CA . ALA A 1 112 ? -10.741 43.857 63.890 1.00 25.50 132 ALA A CA 1
ATOM 834 C C . ALA A 1 112 ? -11.221 42.564 63.267 1.00 25.37 132 ALA A C 1
ATOM 835 O O . ALA A 1 112 ? -12.356 42.484 62.804 1.00 25.47 132 ALA A O 1
ATOM 837 N N . GLY A 1 113 ? -10.350 41.559 63.246 1.00 24.91 133 GLY A N 1
ATOM 838 C CA . GLY A 1 113 ? -10.720 40.278 62.684 1.00 21.32 133 GLY A CA 1
ATOM 839 C C . GLY A 1 113 ? -10.406 40.124 61.216 1.00 21.51 133 GLY A C 1
ATOM 840 O O . GLY A 1 113 ? -10.294 39.003 60.737 1.00 25.32 133 GLY A O 1
ATOM 841 N N . THR A 1 114 ? -10.266 41.230 60.493 1.00 20.56 134 THR A N 1
ATOM 842 C CA . THR A 1 114 ? -9.959 41.154 59.065 1.00 20.82 134 THR A CA 1
ATOM 843 C C . THR A 1 114 ? -8.655 40.403 58.775 1.00 22.03 134 THR A C 1
ATOM 844 O O . THR A 1 114 ? -7.608 40.709 59.350 1.00 21.93 134 THR A O 1
ATOM 848 N N . GLU A 1 115 ? -8.727 39.424 57.878 1.00 22.06 135 GLU A N 1
ATOM 849 C CA . GLU A 1 115 ? -7.559 38.633 57.500 1.00 22.60 135 GLU A CA 1
ATOM 850 C C . GLU A 1 115 ? -6.682 39.473 56.574 1.00 21.37 135 GLU A C 1
ATOM 851 O O . GLU A 1 115 ? -7.145 39.955 55.541 1.00 22.00 135 GLU A O 1
ATOM 857 N N . CYS A 1 116 ? -5.417 39.638 56.937 1.00 19.83 136 CYS A N 1
ATOM 858 C CA . CYS A 1 116 ? -4.490 40.427 56.133 1.00 17.31 136 CYS A CA 1
ATOM 859 C C . CYS A 1 116 ? -3.309 39.597 55.666 1.00 15.83 136 CYS A C 1
ATOM 860 O O . CYS A 1 116 ? -3.059 38.506 56.182 1.00 17.44 136 CYS A O 1
ATOM 863 N N . LEU A 1 117 ? -2.575 40.123 54.694 1.00 12.68 137 LEU A N 1
ATOM 864 C CA . LEU A 1 117 ? -1.417 39.425 54.165 1.00 11.00 137 LEU A CA 1
ATOM 865 C C . LEU A 1 117 ? -0.171 40.254 54.409 1.00 10.17 137 LEU A C 1
ATOM 866 O O . LEU A 1 117 ? -0.088 41.392 53.958 1.00 11.59 137 LEU A O 1
ATOM 871 N N . ILE A 1 118 ? 0.791 39.683 55.127 1.00 10.03 138 ILE A N 1
ATOM 872 C CA . ILE A 1 118 ? 2.048 40.371 55.423 1.00 10.47 138 ILE A CA 1
ATOM 873 C C . ILE A 1 118 ? 3.137 39.658 54.622 1.00 9.98 138 ILE A C 1
ATOM 874 O O . ILE A 1 118 ? 3.043 38.449 54.408 1.00 10.11 138 ILE A O 1
ATOM 879 N N . SER A 1 119 ? 4.162 40.389 54.184 1.00 8.04 139 SER A N 1
ATOM 880 C CA . SER A 1 119 ? 5.238 39.773 53.414 1.00 7.87 139 SER A CA 1
ATOM 881 C C . SER A 1 119 ? 6.586 40.455 53.622 1.00 8.15 139 SER A C 1
ATOM 882 O O . SER A 1 119 ? 6.641 41.656 53.888 1.00 7.87 139 SER A O 1
ATOM 885 N N . GLY A 1 120 ? 7.671 39.688 53.501 1.00 7.87 140 GLY A N 1
ATOM 886 C CA . GLY A 1 120 ? 8.994 40.264 53.678 1.00 10.35 140 GLY A CA 1
ATOM 887 C C . GLY A 1 120 ? 10.161 39.290 53.650 1.00 11.10 140 GLY A C 1
ATOM 888 O O . GLY A 1 120 ? 9.958 38.080 53.674 1.00 13.20 140 GLY A O 1
ATOM 889 N N . TRP A 1 121 ? 11.382 39.830 53.609 1.00 10.49 141 TRP A N 1
ATOM 890 C CA . TRP A 1 121 ? 12.614 39.038 53.571 1.00 10.71 141 TRP A CA 1
ATOM 891 C C . TRP A 1 121 ? 13.336 39.058 54.910 1.00 12.56 141 TRP A C 1
ATOM 892 O O . TRP A 1 121 ? 14.539 38.789 54.987 1.00 11.49 141 TRP A O 1
ATOM 903 N N . GLY A 1 122 ? 12.603 39.383 55.964 1.00 15.18 142 GLY A N 1
ATOM 904 C CA . GLY A 1 122 ? 13.200 39.442 57.285 1.00 17.35 142 GLY A CA 1
ATOM 905 C C . GLY A 1 122 ? 13.471 38.081 57.895 1.00 20.09 142 GLY A C 1
ATOM 906 O O . GLY A 1 122 ? 13.102 37.041 57.338 1.00 18.86 142 GLY A O 1
ATOM 907 N N . ASN A 1 123 ? 14.122 38.099 5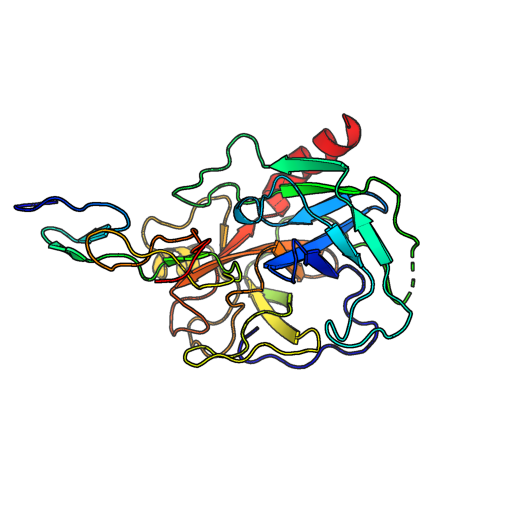9.055 1.00 21.26 143 ASN A N 1
ATOM 908 C CA . ASN A 1 123 ? 14.476 36.890 59.788 1.00 20.94 143 ASN A CA 1
ATOM 909 C C . ASN A 1 123 ? 13.262 35.982 59.967 1.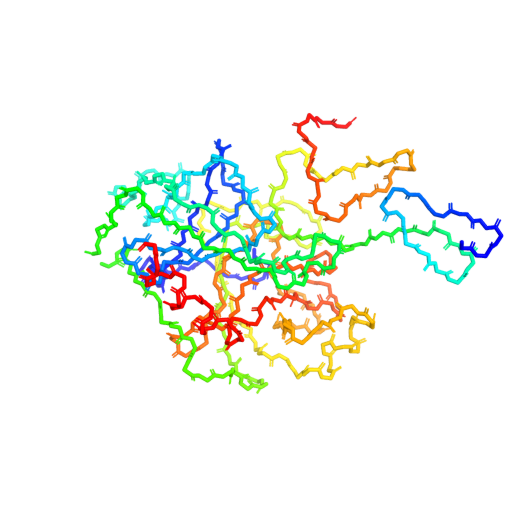00 19.46 143 ASN A C 1
ATOM 910 O O . ASN A 1 123 ? 12.171 36.449 60.287 1.00 20.87 143 ASN A O 1
ATOM 915 N N . THR A 1 124 ? 13.444 34.688 59.723 1.00 19.45 144 THR A N 1
ATOM 916 C CA . THR A 1 124 ? 12.343 33.732 59.858 1.00 18.89 144 THR A CA 1
ATOM 917 C C . THR A 1 124 ? 12.444 32.967 61.164 1.00 20.82 144 THR A C 1
ATOM 918 O O . THR A 1 124 ? 11.945 31.849 61.271 1.00 22.15 144 THR A O 1
ATOM 922 N N . LYS A 1 125 ? 13.103 33.561 62.153 1.00 21.61 145 LYS A N 1
ATOM 923 C CA . LYS A 1 125 ? 13.222 32.914 63.446 1.00 22.21 145 LYS A CA 1
ATOM 924 C C . LYS A 1 125 ? 12.997 33.839 64.629 1.00 23.45 145 LYS A C 1
ATOM 925 O O . LYS A 1 125 ? 13.564 34.924 64.703 1.00 24.31 145 LYS A O 1
ATOM 931 N N . SER A 1 126 ? 12.166 33.388 65.559 1.00 25.40 146 SER A N 1
ATOM 932 C CA . SER A 1 126 ? 11.841 34.157 66.751 1.00 29.53 146 SER A CA 1
ATOM 933 C C . SER A 1 126 ? 12.914 34.064 67.826 1.00 31.35 146 SER A C 1
ATOM 934 O O . SER A 1 126 ? 12.755 34.631 68.904 1.00 33.58 146 SER A O 1
ATOM 937 N N . SER A 1 127 ? 13.988 33.332 67.552 1.00 32.71 147 SER A N 1
ATOM 938 C CA . SER A 1 127 ? 15.064 33.193 68.528 1.00 33.58 147 SER A CA 1
ATOM 939 C C . SER A 1 127 ? 16.401 33.083 67.823 1.00 33.99 147 SER A C 1
ATOM 940 O O . SER A 1 127 ? 17.350 33.786 68.164 1.00 38.08 147 SER A O 1
ATOM 943 N N . GLY A 1 128 ? 16.478 32.190 66.845 1.00 32.61 148 GLY A N 1
ATOM 944 C CA . GLY A 1 128 ? 17.713 32.038 66.103 1.00 31.34 148 GLY A CA 1
ATOM 945 C C . GLY A 1 128 ? 17.795 33.128 65.051 1.00 30.32 148 GLY A C 1
ATOM 946 O O . GLY A 1 128 ? 17.241 34.216 65.230 1.00 30.44 148 GLY A O 1
ATOM 947 N N . SER A 1 129 ? 18.481 32.840 63.950 1.00 27.72 149 SER A N 1
ATOM 948 C CA . SER A 1 129 ? 18.614 33.805 62.872 1.00 25.03 149 SER A CA 1
ATOM 949 C C . SER A 1 129 ? 18.652 33.089 61.537 1.00 23.23 149 SER A C 1
ATOM 950 O O . SER A 1 129 ? 19.502 32.232 61.311 1.00 24.67 149 SER A O 1
ATOM 953 N N . SER A 1 130 ? 17.724 33.431 60.654 1.00 19.27 150 SER A N 1
ATOM 954 C CA . SER A 1 130 ? 17.708 32.831 59.338 1.00 15.72 150 SER A CA 1
ATOM 955 C C . SER A 1 130 ? 16.973 33.707 58.342 1.00 15.77 150 SER A C 1
ATOM 956 O O . SER A 1 130 ? 15.749 33.802 58.366 1.00 16.77 150 SER A O 1
ATOM 959 N N . TYR A 1 131 ? 17.732 34.360 57.472 1.00 14.96 151 TYR A N 1
ATOM 960 C CA . TYR A 1 131 ? 17.154 35.209 56.454 1.00 12.84 151 TYR A CA 1
ATOM 961 C C . TYR A 1 131 ? 17.038 34.419 55.164 1.00 12.84 151 TYR A C 1
ATOM 962 O O . TYR A 1 131 ? 18.015 33.852 54.688 1.00 12.68 151 TYR A O 1
ATOM 971 N N . PRO A 1 132 ? 15.819 34.351 54.599 1.00 12.18 152 PRO A N 1
ATOM 972 C CA . PRO A 1 132 ? 15.473 33.640 53.368 1.00 10.79 152 PRO A CA 1
ATOM 973 C C . PRO A 1 132 ? 15.783 34.395 52.075 1.00 9.95 152 PRO A C 1
ATOM 974 O O . PRO A 1 132 ? 15.803 35.621 52.050 1.00 12.02 152 PRO A O 1
ATOM 978 N N . SER A 1 133 ? 16.012 33.648 51.003 1.00 9.12 153 SER A N 1
ATOM 979 C CA . SER A 1 133 ? 16.284 34.250 49.706 1.00 11.74 153 SER A CA 1
ATOM 980 C C . SER A 1 133 ? 14.952 34.623 49.074 1.00 11.60 153 SER A C 1
ATOM 981 O O . SER A 1 133 ? 14.847 35.608 48.345 1.00 13.65 153 SER A O 1
ATOM 984 N N . LEU A 1 134 ? 13.933 33.827 49.368 1.00 10.51 154 LEU A N 1
ATOM 985 C CA . LEU A 1 134 ? 12.612 34.048 48.812 1.00 10.47 154 LEU A CA 1
ATOM 986 C C . LEU A 1 134 ? 11.637 34.763 49.732 1.00 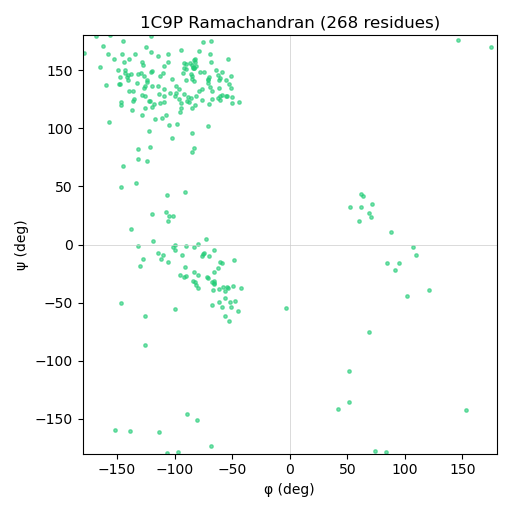11.18 154 LEU A C 1
ATOM 987 O O . LEU A 1 134 ? 11.540 34.471 50.925 1.00 9.52 154 LEU A O 1
ATOM 992 N N . LEU A 1 135 ? 10.919 35.714 49.142 1.00 12.67 155 LEU A N 1
ATOM 993 C CA . LEU A 1 135 ? 9.920 36.518 49.833 1.00 11.48 155 LEU A CA 1
ATOM 994 C C . LEU A 1 135 ? 8.944 35.638 50.610 1.00 12.69 155 LEU A C 1
ATOM 995 O O . LEU A 1 135 ? 8.266 34.785 50.031 1.00 13.07 155 LEU A O 1
ATOM 1000 N N . GLN A 1 136 ? 8.861 35.849 51.919 1.00 13.69 156 GLN A N 1
ATOM 1001 C CA . GLN A 1 136 ? 7.953 35.064 52.744 1.00 14.19 156 GLN A CA 1
ATOM 1002 C C . GLN A 1 136 ? 6.568 35.692 52.865 1.00 15.02 156 GLN A C 1
ATOM 1003 O O . GLN A 1 136 ? 6.398 36.902 52.708 1.00 15.78 156 GLN A O 1
ATOM 1009 N N . CYS A 1 137 ? 5.578 34.851 53.134 1.00 15.20 157 CYS A N 1
ATOM 1010 C CA . CYS A 1 137 ? 4.201 35.293 53.275 1.00 15.04 157 CYS A CA 1
ATOM 1011 C C . CYS A 1 137 ? 3.598 34.818 54.571 1.00 16.26 157 CYS A C 1
ATOM 1012 O O . CYS A 1 137 ? 4.017 33.803 55.126 1.00 15.77 157 CYS A O 1
ATOM 1015 N N . LEU A 1 138 ? 2.596 35.556 55.034 1.00 16.78 158 LEU A N 1
ATOM 1016 C CA . LEU A 1 138 ? 1.912 35.248 56.277 1.00 17.38 158 LEU A CA 1
ATOM 1017 C C . LEU A 1 138 ? 0.546 35.907 56.325 1.00 19.18 158 LEU A C 1
ATOM 1018 O O . LEU A 1 138 ? 0.389 37.064 55.936 1.00 20.26 158 LEU A O 1
ATOM 1023 N N . LYS A 1 139 ? -0.447 35.161 56.789 1.00 20.86 159 LYS A N 1
ATOM 1024 C CA . LYS A 1 139 ? -1.794 35.694 56.908 1.00 21.50 159 LYS A CA 1
ATOM 1025 C C . LYS A 1 139 ? -2.102 35.866 58.384 1.00 21.34 159 LYS A C 1
ATOM 1026 O O . LYS A 1 139 ? -2.022 34.913 59.161 1.00 19.49 159 LYS A O 1
ATOM 1032 N N . ALA A 1 140 ? -2.432 37.094 58.771 1.00 21.35 160 ALA A N 1
ATOM 1033 C CA . ALA A 1 140 ? -2.739 37.408 60.162 1.00 22.03 160 ALA A CA 1
ATOM 1034 C C . ALA A 1 140 ? -3.887 38.410 60.221 1.00 21.08 160 ALA A C 1
ATOM 1035 O O . ALA A 1 140 ? -4.008 39.277 59.355 1.00 21.56 160 ALA A O 1
ATOM 1037 N N . PRO A 1 141 ? -4.768 38.278 61.224 1.00 20.21 161 PRO A N 1
ATOM 1038 C CA . PRO A 1 141 ? -5.921 39.162 61.412 1.00 19.49 161 PRO A CA 1
ATOM 1039 C C . PRO A 1 141 ? -5.583 40.441 62.189 1.00 19.58 161 PRO A C 1
ATOM 1040 O O . PRO A 1 141 ? -4.635 40.466 62.971 1.00 19.50 161 PRO A O 1
ATOM 1044 N N . VAL A 1 142 ? -6.363 41.496 61.966 1.00 19.55 162 VAL A N 1
ATOM 1045 C CA . VAL A 1 142 ? -6.166 42.757 62.679 1.00 19.00 162 VAL A CA 1
ATOM 1046 C C . VAL A 1 142 ? -6.776 42.593 64.067 1.00 18.57 162 VAL A C 1
ATOM 1047 O O . VAL A 1 142 ? -7.904 42.127 64.206 1.00 19.15 162 VAL A O 1
ATOM 1051 N N . LEU A 1 143 ? -6.032 42.974 65.095 1.00 18.22 163 LEU A N 1
ATOM 1052 C CA . LEU A 1 143 ? -6.516 42.844 66.459 1.00 17.94 163 LEU A CA 1
ATOM 1053 C C . LEU A 1 143 ? -7.228 44.100 66.925 1.00 16.78 163 LEU A C 1
ATOM 1054 O O . LEU A 1 143 ? -6.986 45.192 66.409 1.00 15.31 163 LEU A O 1
ATOM 1059 N N . SER A 1 144 ? -8.111 43.932 67.905 1.00 16.92 164 SER A N 1
ATOM 1060 C CA . SER A 1 144 ? -8.864 45.045 68.462 1.00 16.91 164 SER A CA 1
ATOM 1061 C C . SER A 1 144 ? -7.890 46.005 69.126 1.00 16.66 164 SER A C 1
ATOM 1062 O O . SER A 1 144 ? -6.838 45.595 69.617 1.00 17.74 164 SER A O 1
ATOM 1065 N N . ASP A 1 145 ? -8.243 47.283 69.142 1.00 15.56 165 ASP A N 1
ATOM 1066 C CA . ASP A 1 145 ? -7.384 48.286 69.754 1.00 17.18 165 ASP A CA 1
ATOM 1067 C C . ASP A 1 145 ? -7.129 47.948 71.227 1.00 17.54 165 ASP A C 1
ATOM 1068 O O . ASP A 1 145 ? -6.032 48.166 71.753 1.00 15.79 165 ASP A O 1
ATOM 1073 N N . SER A 1 146 ? -8.154 47.405 71.877 1.00 16.79 166 SER A N 1
ATOM 1074 C CA . SER A 1 146 ? -8.082 47.033 73.282 1.00 17.00 166 SER A CA 1
ATOM 1075 C C . SER A 1 146 ? -6.994 46.012 73.620 1.00 19.36 166 SER A C 1
ATOM 1076 O O . SER A 1 146 ? -6.168 46.243 74.516 1.00 18.59 166 SER A O 1
ATOM 1079 N N . SER A 1 147 ? -7.007 44.878 72.920 1.00 20.03 167 SER A N 1
ATOM 1080 C CA . SER A 1 147 ? -6.019 43.836 73.164 1.00 20.90 167 SER A CA 1
ATOM 1081 C C . SER A 1 147 ? -4.627 44.331 72.771 1.00 19.84 167 SER A C 1
ATOM 1082 O O . SER A 1 147 ? -3.625 43.984 73.406 1.00 19.90 167 SER A O 1
ATOM 1085 N N . CYS A 1 148 ? -4.569 45.152 71.729 1.00 17.88 168 CYS A N 1
ATOM 1086 C CA . CYS A 1 148 ? -3.292 45.691 71.276 1.00 18.47 168 CYS A CA 1
ATOM 1087 C C . CYS A 1 148 ? -2.680 46.528 72.389 1.00 17.04 168 CYS A C 1
ATOM 1088 O O . CYS A 1 148 ? -1.473 46.504 72.602 1.00 15.79 168 CYS A O 1
ATOM 1091 N N . LYS A 1 149 ? -3.530 47.258 73.102 1.00 17.68 169 LYS A N 1
ATOM 1092 C CA . LYS A 1 149 ? -3.080 48.102 74.204 1.00 17.41 169 LYS A CA 1
ATOM 1093 C C . LYS A 1 149 ? -2.836 47.289 75.472 1.00 18.38 169 LYS A C 1
ATOM 1094 O O . LYS A 1 149 ? -2.036 47.682 76.321 1.00 17.52 169 LYS A O 1
ATOM 1100 N N . SER A 1 150 ? -3.522 46.158 75.606 1.00 20.51 170 SER A N 1
ATOM 1101 C CA . SER A 1 150 ? -3.318 45.309 76.781 1.00 23.36 170 SER A CA 1
ATOM 1102 C C . SER A 1 150 ? -1.947 44.640 76.667 1.00 24.62 170 SER A C 1
ATOM 1103 O O . SER A 1 150 ? -1.310 44.318 77.675 1.00 25.20 170 SER A O 1
ATOM 1106 N N . SER A 1 151 ? -1.489 44.441 75.434 1.00 24.40 171 SER A N 1
ATOM 1107 C CA . SER A 1 151 ? -0.192 43.824 75.194 1.00 23.99 171 SER A CA 1
ATOM 1108 C C . SER A 1 151 ? 0.928 44.847 75.331 1.00 23.88 171 SER A C 1
ATOM 1109 O O . SER A 1 151 ? 2.013 44.519 75.793 1.00 24.30 171 SER A O 1
ATOM 1112 N N . TYR A 1 152 ? 0.651 46.086 74.931 1.00 23.73 172 TYR A N 1
ATOM 1113 C CA . TYR A 1 152 ? 1.637 47.169 74.970 1.00 23.43 172 TYR A CA 1
ATOM 1114 C C . TYR A 1 152 ? 1.142 48.375 75.773 1.00 24.23 172 TYR A C 1
ATOM 1115 O O . TYR A 1 152 ? 0.855 49.439 75.207 1.00 26.28 172 TYR A O 1
ATOM 1124 N N . PRO A 1 153 ? 1.073 48.243 77.108 1.00 22.87 173 PRO A N 1
ATOM 1125 C CA . PRO A 1 153 ? 0.604 49.330 77.967 1.00 22.56 173 PRO A CA 1
ATOM 1126 C C . PRO A 1 153 ? 1.376 50.627 77.776 1.00 23.05 173 PRO A C 1
ATOM 1127 O O . PRO A 1 153 ? 2.606 50.637 77.828 1.00 25.21 173 PRO A O 1
ATOM 1131 N N . GLY A 1 154 ? 0.641 51.713 77.547 1.00 22.30 174 GLY A N 1
ATOM 1132 C CA . GLY A 1 154 ? 1.245 53.022 77.374 1.00 20.86 174 GLY A CA 1
ATOM 1133 C C . GLY A 1 154 ? 2.221 53.195 76.223 1.00 21.88 174 GLY A C 1
ATOM 1134 O O . GLY A 1 154 ? 3.030 54.132 76.233 1.00 22.21 174 GLY A O 1
ATOM 1135 N N . GLN A 1 155 ? 2.153 52.318 75.226 1.00 21.01 175 GLN A N 1
ATOM 1136 C CA . GLN A 1 155 ? 3.063 52.427 74.095 1.00 22.01 175 GLN A CA 1
ATOM 1137 C C . GLN A 1 155 ? 2.392 52.434 72.719 1.00 20.21 175 GLN A C 1
ATOM 1138 O O . GLN A 1 155 ? 3.022 52.769 71.715 1.00 21.63 175 GLN A O 1
ATOM 1144 N N . ILE A 1 156 ? 1.112 52.083 72.677 1.00 17.17 176 ILE A N 1
ATOM 1145 C CA . ILE A 1 156 ? 0.359 52.046 71.427 1.00 13.57 176 ILE A CA 1
ATOM 1146 C C . ILE A 1 156 ? -0.390 53.360 71.217 1.00 15.30 176 ILE A C 1
ATOM 1147 O O . ILE A 1 156 ? -1.206 53.761 72.048 1.00 16.99 176 ILE A O 1
ATOM 1152 N N . THR A 1 157 ? -0.113 54.025 70.099 1.00 14.52 177 THR A N 1
ATOM 1153 C CA . THR A 1 157 ? -0.750 55.302 69.779 1.00 12.28 177 THR A CA 1
ATOM 1154 C C . THR A 1 157 ? -1.937 55.105 68.848 1.00 13.25 177 THR A C 1
ATOM 1155 O O . THR A 1 157 ? -2.259 53.982 68.459 1.00 14.16 177 THR A O 1
ATOM 1159 N N . GLY A 1 158 ? -2.566 56.215 68.478 1.00 11.53 178 GLY A N 1
ATOM 1160 C CA . GLY A 1 158 ? -3.710 56.157 67.589 1.00 12.03 178 GLY A CA 1
ATOM 1161 C C . GLY A 1 158 ? -3.289 55.875 66.160 1.00 12.57 178 GLY A C 1
ATOM 1162 O O . GLY A 1 158 ? -4.123 55.651 65.283 1.00 12.93 178 GLY A O 1
ATOM 1163 N N . ASN A 1 159 ? -1.984 55.881 65.923 1.00 12.22 179 ASN A N 1
ATOM 1164 C CA . ASN A 1 159 ? -1.467 55.624 64.590 1.00 12.58 179 ASN A CA 1
ATOM 1165 C C . ASN A 1 159 ? -0.819 54.254 64.511 1.00 13.06 179 ASN A C 1
ATOM 1166 O O . ASN A 1 159 ? 0.079 54.033 63.697 1.00 12.32 179 ASN A O 1
ATOM 1171 N N . MET A 1 160 ? -1.288 53.334 65.352 1.00 12.41 180 MET A N 1
ATOM 1172 C CA . MET A 1 160 ? -0.730 51.992 65.399 1.00 10.13 180 MET A CA 1
ATOM 1173 C C . MET A 1 160 ? -1.807 50.939 65.588 1.00 12.38 180 MET A C 1
ATOM 1174 O O . MET A 1 160 ? -2.804 51.169 66.273 1.00 11.38 180 MET A O 1
ATOM 1179 N N . ILE A 1 161 ? -1.597 49.780 64.973 1.00 13.16 181 ILE A 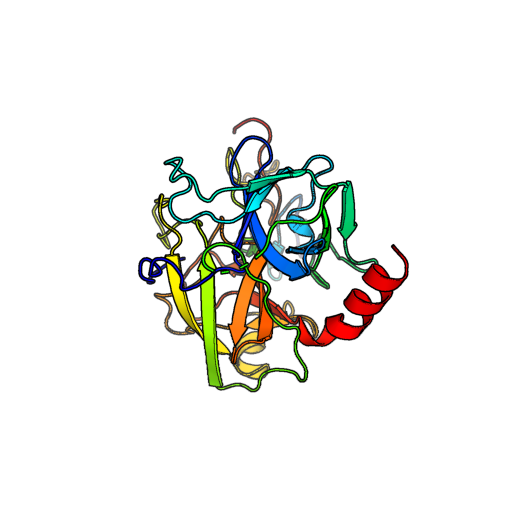N 1
ATOM 1180 C CA . ILE A 1 161 ? -2.523 48.665 65.105 1.00 13.21 181 ILE A CA 1
ATOM 1181 C C . ILE A 1 161 ? -1.714 47.389 65.279 1.00 13.84 181 ILE A C 1
ATOM 1182 O O . ILE A 1 161 ? -0.612 47.274 64.757 1.00 14.04 181 ILE A O 1
ATOM 1187 N N . CYS A 1 162 ? -2.245 46.444 66.045 1.00 15.07 182 CYS A N 1
ATOM 1188 C CA . CYS A 1 162 ? -1.567 45.173 66.221 1.00 15.93 182 CYS A CA 1
ATOM 1189 C C . CYS A 1 162 ? -2.218 44.178 65.270 1.00 16.34 182 CYS A C 1
ATOM 1190 O O . CYS A 1 162 ? -3.438 44.063 65.227 1.00 18.61 182 CYS A O 1
ATOM 1193 N N . VAL A 1 163 ? -1.410 43.472 64.496 1.00 15.53 183 VAL A N 1
ATOM 1194 C CA . VAL A 1 163 ? -1.932 42.455 63.598 1.00 15.28 183 VAL A CA 1
ATOM 1195 C C . VAL A 1 163 ? -1.093 41.239 63.936 1.00 16.37 183 VAL A C 1
ATOM 1196 O O . VAL A 1 163 ? 0.135 41.335 63.972 1.00 18.55 183 VAL A O 1
ATOM 1200 N N . GLY A 1 164 ? -1.727 40.106 64.214 1.00 16.56 184 GLY A N 1
ATOM 1201 C CA . GLY A 1 164 ? -0.942 38.925 64.529 1.00 17.02 184 GLY A CA 1
ATOM 1202 C C . GLY A 1 164 ? -1.595 37.887 65.413 1.00 18.18 184 GLY A C 1
ATOM 1203 O O . GLY A 1 164 ? -2.791 37.635 65.317 1.00 18.68 184 GLY A O 1
ATOM 1204 N N . PHE A 1 165 B -0.794 37.287 66.288 1.00 20.68 184 PHE A N 1
ATOM 1205 C CA . PHE A 1 165 B -1.267 36.242 67.190 1.00 22.59 184 PHE A CA 1
ATOM 1206 C C . PHE A 1 165 B -0.732 36.473 68.613 1.00 25.23 184 PHE A C 1
ATOM 1207 O O . PHE A 1 165 B 0.483 36.592 68.809 1.00 24.08 184 PHE A O 1
ATOM 1215 N N . LEU A 1 166 ? -1.648 36.536 69.586 1.00 27.45 185 LEU A N 1
ATOM 1216 C CA . LEU A 1 166 ? -1.327 36.758 71.006 1.00 29.75 185 LEU A CA 1
ATOM 1217 C C . LEU A 1 166 ? -0.762 35.477 71.601 1.00 31.18 185 LEU A C 1
ATOM 1218 O O . LEU A 1 166 ? -0.285 35.429 72.732 1.00 32.68 185 LEU A O 1
ATOM 1223 N N . GLU A 1 167 ? -0.854 34.443 70.792 1.00 31.90 186 GLU A N 1
ATOM 1224 C CA . GLU A 1 167 ? -0.446 33.089 71.096 1.00 33.04 186 GLU A CA 1
ATOM 1225 C C . GLU A 1 167 ? 0.984 32.855 70.618 1.00 33.66 186 GLU A C 1
ATOM 1226 O O . GLU A 1 167 ? 1.596 31.831 70.923 1.00 34.19 186 GLU A O 1
ATOM 1232 N N . GLY A 1 168 ? 1.506 33.823 69.868 1.00 32.46 187 GLY A N 1
ATOM 1233 C CA . GLY A 1 168 ? 2.858 33.727 69.351 1.00 30.76 187 GLY A CA 1
ATOM 1234 C C . GLY A 1 168 ? 2.974 32.748 68.201 1.00 30.30 187 GLY A C 1
ATOM 1235 O O . GLY A 1 168 ? 1.972 32.179 67.764 1.00 31.75 187 GLY A O 1
ATOM 1236 N N . GLY A 1 169 ? 4.194 32.564 67.700 1.00 27.37 188 GLY A N 1
ATOM 1237 C CA . GLY A 1 169 ? 4.415 31.633 66.613 1.00 24.84 188 GLY A CA 1
ATOM 1238 C C . GLY A 1 169 ? 4.565 32.250 65.239 1.00 25.29 188 GLY A C 1
ATOM 1239 O O . GLY A 1 169 ? 5.454 31.855 64.477 1.00 26.76 188 GLY A O 1
ATOM 1240 N N . LYS A 1 170 B 3.702 33.207 64.913 1.00 23.48 188 LYS A N 1
ATOM 1241 C CA . LYS A 1 170 B 3.742 33.867 63.610 1.00 22.08 188 LYS A CA 1
ATOM 1242 C C . LYS A 1 170 B 3.800 35.381 63.806 1.00 20.95 188 LYS A C 1
ATOM 1243 O O . LYS A 1 170 B 3.044 35.936 64.606 1.00 21.28 188 LYS A O 1
ATOM 1249 N N . ASP A 1 171 ? 4.680 36.053 63.070 1.00 17.34 189 ASP A N 1
ATOM 1250 C CA . ASP A 1 171 ? 4.806 37.498 63.205 1.00 13.16 189 ASP A CA 1
ATOM 1251 C C . ASP A 1 171 ? 5.857 38.029 62.239 1.00 12.70 189 ASP A C 1
ATOM 1252 O O . ASP A 1 171 ? 6.619 37.258 61.664 1.00 11.94 189 ASP A O 1
ATOM 1257 N N . SER A 1 172 ? 5.877 39.340 62.020 1.00 13.00 190 SER A N 1
ATOM 1258 C CA . SER A 1 172 ? 6.879 39.923 61.136 1.00 12.34 190 SER A CA 1
ATOM 1259 C C . SER A 1 172 ? 8.118 40.072 62.009 1.00 11.87 190 SER A C 1
ATOM 1260 O O . SER A 1 172 ? 8.009 40.095 63.232 1.00 11.04 190 SER A O 1
ATOM 1263 N N . CYS A 1 173 ? 9.289 40.188 61.398 1.00 11.58 191 CYS A N 1
ATOM 1264 C CA . CYS A 1 173 ? 10.505 40.264 62.187 1.00 9.80 191 CYS A CA 1
ATOM 1265 C C . CYS A 1 173 ? 11.567 41.184 61.574 1.00 12.25 191 CYS A C 1
ATOM 1266 O O . CYS A 1 173 ? 11.376 41.715 60.466 1.00 10.41 191 CYS A O 1
ATOM 1269 N N . GLN A 1 174 ? 12.678 41.381 62.289 1.00 11.69 192 GLN A N 1
ATOM 1270 C CA . GLN A 1 174 ? 13.747 42.241 61.780 1.00 13.49 192 GLN A CA 1
ATOM 1271 C C . GLN A 1 174 ? 14.028 41.955 60.308 1.00 13.03 192 GLN A C 1
ATOM 1272 O O . GLN A 1 174 ? 14.332 40.829 59.923 1.00 13.69 192 GLN A O 1
ATOM 1278 N N . GLY A 1 175 ? 13.919 42.993 59.489 1.00 13.01 193 GLY A N 1
ATOM 1279 C CA . GLY A 1 175 ? 14.139 42.841 58.066 1.00 11.32 193 GLY A CA 1
ATOM 1280 C C . GLY A 1 175 ? 12.826 42.984 57.318 1.00 11.07 193 GLY A C 1
ATOM 1281 O O . GLY A 1 175 ? 12.817 43.049 56.092 1.00 13.04 193 GLY A O 1
ATOM 1282 N N . ASP A 1 176 ? 11.714 43.027 58.051 1.00 8.82 194 ASP A N 1
ATOM 1283 C CA . ASP A 1 176 ? 10.400 43.165 57.442 1.00 7.87 194 ASP A CA 1
ATOM 1284 C C . ASP A 1 176 ? 9.842 44.579 57.515 1.00 8.78 194 ASP A C 1
ATOM 1285 O O . ASP A 1 176 ? 8.761 44.846 57.006 1.00 11.10 194 ASP A O 1
ATOM 1290 N N . SER A 1 177 ? 10.571 45.487 58.151 1.00 10.87 195 SER A N 1
ATOM 1291 C CA . SER A 1 177 ? 10.118 46.871 58.280 1.00 11.00 195 SER A CA 1
ATOM 1292 C C . SER A 1 177 ? 9.807 47.540 56.950 1.00 9.27 195 SER A C 1
ATOM 1293 O O . SER A 1 177 ? 10.513 47.342 55.965 1.00 10.19 195 SER A O 1
ATOM 1296 N N . GLY A 1 178 ? 8.752 48.347 56.936 1.00 8.96 196 GLY A N 1
ATOM 1297 C CA . GLY A 1 178 ? 8.372 49.050 55.725 1.00 9.71 196 GLY A CA 1
ATOM 1298 C C . GLY A 1 178 ? 7.514 48.227 54.785 1.00 11.12 196 GLY A C 1
ATOM 1299 O O . GLY A 1 178 ? 6.893 48.776 53.882 1.00 11.16 196 GLY A O 1
ATOM 1300 N N . GLY A 1 179 ? 7.479 46.913 54.999 1.00 11.76 197 GLY A N 1
ATOM 1301 C CA . GLY A 1 179 ? 6.687 46.030 54.155 1.00 10.71 197 GLY A CA 1
ATOM 1302 C C . GLY A 1 179 ? 5.182 46.177 54.302 1.00 10.57 197 GLY A C 1
ATOM 1303 O O . GLY A 1 179 ? 4.696 46.749 55.275 1.00 12.25 197 GLY A O 1
ATOM 1304 N N . PRO A 1 180 ? 4.411 45.655 53.341 1.00 10.39 198 PRO A N 1
ATOM 1305 C CA . PRO A 1 180 ? 2.946 45.691 53.285 1.00 8.89 198 PRO A CA 1
ATOM 1306 C C . PRO A 1 180 ? 2.165 44.766 54.226 1.00 9.07 198 PRO A C 1
ATOM 1307 O O . PRO A 1 180 ? 2.598 43.664 54.562 1.00 9.32 198 PRO A O 1
ATOM 1311 N N . VAL A 1 181 ? 0.991 45.240 54.620 1.00 8.92 199 VAL A N 1
ATOM 1312 C CA . VAL A 1 181 ? 0.047 44.491 55.437 1.00 8.71 199 VAL A CA 1
ATOM 1313 C C . VAL A 1 181 ? -1.226 44.732 54.644 1.00 9.19 199 VAL A C 1
ATOM 1314 O O . VAL A 1 181 ? -2.004 45.627 54.951 1.00 11.59 199 VAL A O 1
ATOM 1318 N N . VAL A 1 182 ? -1.408 43.943 53.593 1.00 10.91 200 VAL A N 1
ATOM 1319 C CA . VAL A 1 182 ? -2.562 44.097 52.714 1.00 12.26 200 VAL A CA 1
ATOM 1320 C C . VAL A 1 182 ? -3.804 43.355 53.175 1.00 14.23 200 VAL A C 1
ATOM 1321 O O . VAL A 1 182 ? -3.769 42.151 53.400 1.00 16.95 200 VAL A O 1
ATOM 1325 N N . CYS A 1 183 ? -4.904 44.091 53.296 1.00 16.96 201 CYS A N 1
ATOM 1326 C CA . CYS A 1 183 ? -6.177 43.532 53.728 1.00 19.41 201 CYS A CA 1
ATOM 1327 C C . CYS A 1 183 ? -7.231 43.944 52.693 1.00 22.67 201 CYS A C 1
ATOM 1328 O O . CYS A 1 183 ? -7.580 45.118 52.587 1.00 24.23 201 CYS A O 1
ATOM 1331 N N . ASN A 1 184 ? -7.740 42.983 51.930 1.00 25.05 202 ASN A N 1
ATOM 1332 C CA . ASN A 1 184 ? -8.763 43.252 50.924 1.00 26.60 202 ASN A CA 1
ATOM 1333 C C . ASN A 1 184 ? -8.302 44.029 49.706 1.00 26.06 202 ASN A C 1
ATOM 1334 O O . ASN A 1 184 ? -9.116 44.654 49.013 1.00 27.11 202 ASN A O 1
ATOM 1339 N N . GLY A 1 185 ? -7.009 43.977 49.425 1.00 25.95 203 GLY A N 1
ATOM 1340 C CA . GLY A 1 185 ? -6.491 44.686 48.266 1.00 25.72 203 GLY A CA 1
ATOM 1341 C C . GLY A 1 185 ? -6.117 46.114 48.575 1.00 25.04 203 GLY A C 1
ATOM 1342 O O . GLY A 1 185 ? -5.834 46.908 47.667 1.00 26.62 203 GLY A O 1
ATOM 1343 N N . GLN A 1 186 ? -6.105 46.448 49.858 1.00 21.50 204 GLN A N 1
ATOM 1344 C CA . GLN A 1 186 ? -5.770 47.786 50.306 1.00 19.15 204 GLN A CA 1
ATOM 1345 C C . GLN A 1 186 ? -4.643 47.738 51.316 1.00 17.86 204 GLN A C 1
ATOM 1346 O O . GLN A 1 186 ? -4.645 46.907 52.212 1.00 18.49 204 GLN A O 1
ATOM 1352 N N . LEU A 1 187 ? -3.687 48.644 51.177 1.00 16.97 209 LEU A N 1
ATOM 1353 C CA . LEU A 1 187 ? -2.564 48.702 52.094 1.00 17.18 209 LEU A CA 1
ATOM 1354 C C . LEU A 1 187 ? -3.068 49.215 53.431 1.00 17.68 209 LEU A C 1
ATOM 1355 O O . LEU A 1 187 ? -3.274 50.410 53.593 1.00 19.24 209 LEU A O 1
ATOM 1360 N N . GLN A 1 188 ? -3.265 48.319 54.391 1.00 16.98 210 GLN A N 1
ATOM 1361 C CA . GLN A 1 188 ? -3.753 48.729 55.705 1.00 15.61 210 GLN A CA 1
ATOM 1362 C C . GLN A 1 188 ? -2.672 48.951 56.753 1.00 13.82 210 GLN A C 1
ATOM 1363 O O . GLN A 1 188 ? -2.877 49.729 57.685 1.00 13.43 210 GLN A O 1
ATOM 1369 N N . GLY A 1 189 ? -1.529 48.286 56.612 1.00 11.72 211 GLY A N 1
ATOM 1370 C CA . GLY A 1 189 ? -0.468 48.462 57.591 1.00 12.89 211 GLY A CA 1
ATOM 1371 C C . GLY A 1 189 ? 0.963 48.433 57.073 1.00 12.13 211 GLY A C 1
ATOM 1372 O O . GLY A 1 189 ? 1.243 47.889 56.012 1.00 13.05 211 GLY A O 1
ATOM 1373 N N . ILE A 1 190 ? 1.873 49.036 57.830 1.00 11.77 212 ILE A N 1
ATOM 1374 C CA . ILE A 1 190 ? 3.289 49.068 57.477 1.00 11.17 212 ILE A CA 1
ATOM 1375 C C . ILE A 1 190 ? 4.051 48.443 58.641 1.00 10.61 212 ILE A C 1
ATOM 1376 O O . ILE A 1 190 ? 3.927 48.900 59.777 1.00 10.44 212 ILE A O 1
ATOM 1381 N N . VAL A 1 191 ? 4.827 47.399 58.365 1.00 10.63 213 VAL A N 1
ATOM 1382 C CA . VAL A 1 191 ? 5.596 46.733 59.412 1.00 10.52 213 VAL A CA 1
ATOM 1383 C C . VAL A 1 191 ? 6.367 47.787 60.195 1.00 11.24 213 VAL A C 1
ATOM 1384 O O . VAL A 1 191 ? 7.088 48.598 59.612 1.00 12.35 213 VAL A O 1
ATOM 1388 N N . SER A 1 192 ? 6.214 47.776 61.515 1.00 10.56 214 SER A N 1
ATOM 1389 C CA . SER A 1 192 ? 6.890 48.761 62.348 1.00 10.07 214 SER A CA 1
ATOM 1390 C C . SER A 1 192 ? 7.750 48.172 63.479 1.00 10.54 214 SER A C 1
ATOM 1391 O O . SER A 1 192 ? 8.948 47.965 63.296 1.00 10.00 214 SER A O 1
ATOM 1394 N N . TRP A 1 193 ? 7.153 47.895 64.637 1.00 10.36 215 TRP A N 1
ATOM 1395 C CA . TRP A 1 193 ? 7.924 47.364 65.760 1.00 10.76 215 TRP A CA 1
ATOM 1396 C C . TRP A 1 193 ? 7.254 46.251 66.568 1.00 14.04 215 TRP A C 1
ATOM 1397 O O . TRP A 1 193 ? 6.316 45.586 66.112 1.00 15.10 215 TRP A O 1
ATOM 1408 N N . GLY A 1 194 ? 7.757 46.066 67.786 1.00 15.84 216 GLY A N 1
ATOM 1409 C CA . GLY A 1 194 ? 7.223 45.056 68.684 1.00 20.75 216 GLY A CA 1
ATOM 1410 C C . GLY A 1 194 ? 8.298 44.441 69.560 1.00 22.34 216 GLY A C 1
ATOM 1411 O O . GLY A 1 194 ? 9.472 44.772 69.421 1.00 22.37 216 GLY A O 1
ATOM 1412 N N . TYR A 1 195 ? 7.903 43.567 70.483 1.00 26.29 217 TYR A N 1
ATOM 1413 C CA . TYR A 1 195 ? 8.879 42.887 71.335 1.00 31.11 217 TYR A CA 1
ATOM 1414 C C . TYR A 1 195 ? 9.368 41.677 70.560 1.00 29.80 217 TYR A C 1
ATOM 1415 O O . TYR A 1 195 ? 8.578 40.781 70.240 1.00 28.79 217 TYR A O 1
ATOM 1424 N N . GLY A 1 196 ? 10.664 41.646 70.259 1.00 27.57 219 GLY A N 1
ATOM 1425 C CA . GLY A 1 196 ? 11.212 40.533 69.513 1.00 26.61 219 GLY A CA 1
ATOM 1426 C C . GLY A 1 196 ? 10.277 40.126 68.389 1.00 26.06 219 GLY A C 1
ATOM 1427 O O . GLY A 1 196 ? 9.657 40.979 67.755 1.00 27.10 219 GLY A O 1
ATOM 1428 N N . CYS A 1 197 ? 10.156 38.824 68.149 1.00 24.58 220 CYS A N 1
ATOM 1429 C CA . CYS A 1 197 ? 9.291 38.337 67.082 1.00 23.40 220 CYS A CA 1
ATOM 1430 C C . CYS A 1 197 ? 8.543 37.085 67.515 1.00 23.53 220 CYS A C 1
ATOM 1431 O O . CYS A 1 197 ? 9.092 36.237 68.212 1.00 25.87 220 CYS A O 1
ATOM 1434 N N . ALA A 1 198 ? 7.285 36.984 67.100 1.00 22.61 221 ALA A N 1
ATOM 1435 C CA . ALA A 1 198 ? 6.452 35.832 67.400 1.00 22.07 221 ALA A CA 1
ATOM 1436 C C . ALA A 1 198 ? 6.375 35.455 68.873 1.00 22.50 221 ALA A C 1
ATOM 1437 O O . ALA A 1 198 ? 6.248 34.274 69.197 1.00 23.70 221 ALA A O 1
ATOM 1439 N N . GLN A 1 199 B 6.453 36.443 69.763 1.00 23.81 221 GLN A N 1
ATOM 1440 C CA . GLN A 1 199 B 6.376 36.180 71.206 1.00 24.49 221 GLN A CA 1
ATOM 1441 C C . GLN A 1 199 B 4.938 36.109 71.693 1.00 25.79 221 GLN A C 1
ATOM 1442 O O . GLN A 1 199 B 4.082 36.863 71.232 1.00 29.47 221 GLN A O 1
ATOM 1448 N N . LYS A 1 200 ? 4.665 35.211 72.630 1.00 27.71 222 LYS A N 1
ATOM 1449 C CA . LYS A 1 200 ? 3.306 35.086 73.143 1.00 29.76 222 LYS A CA 1
ATOM 1450 C C . LYS A 1 200 ? 2.866 36.400 73.787 1.00 29.27 222 LYS A C 1
ATOM 1451 O O . LYS A 1 200 ? 3.564 36.956 74.632 1.00 28.54 222 LYS A O 1
ATOM 1457 N N . ASN A 1 201 ? 1.707 36.891 73.360 1.00 29.43 223 ASN A N 1
ATOM 1458 C CA . ASN A 1 201 ? 1.146 38.138 73.861 1.00 28.08 223 ASN A CA 1
ATOM 1459 C C . ASN A 1 201 ? 1.919 39.374 73.451 1.00 26.74 223 ASN A C 1
ATOM 1460 O O . ASN A 1 201 ? 1.888 40.389 74.141 1.00 28.46 223 ASN A O 1
ATOM 1465 N N . LYS A 1 202 ? 2.608 39.292 72.323 1.00 24.32 224 LYS A N 1
ATOM 1466 C CA . LYS A 1 202 ? 3.380 40.420 71.824 1.00 21.34 224 LYS A CA 1
ATOM 1467 C C . LYS A 1 202 ? 3.344 40.455 70.303 1.00 19.15 224 LYS A C 1
ATOM 1468 O O . LYS A 1 202 ? 4.354 40.206 69.642 1.00 16.80 224 LYS A O 1
ATOM 1474 N N . PRO A 1 203 ? 2.162 40.738 69.730 1.00 17.37 225 PRO A N 1
ATOM 1475 C CA . PRO A 1 203 ? 1.974 40.807 68.282 1.00 15.75 225 PRO A CA 1
ATOM 1476 C C . PRO A 1 203 ? 2.710 42.012 67.732 1.00 14.45 225 PRO A C 1
ATOM 1477 O O . PRO A 1 203 ? 2.976 42.963 68.460 1.00 14.58 225 PRO A O 1
ATOM 1481 N N . GLY A 1 204 ? 3.040 41.968 66.449 1.00 14.08 226 GLY A N 1
ATOM 1482 C CA . GLY A 1 204 ? 3.752 43.072 65.839 1.00 15.40 226 GLY A CA 1
ATOM 1483 C C . GLY A 1 204 ? 2.895 44.314 65.696 1.00 16.40 226 GLY A C 1
ATOM 1484 O O . GLY A 1 204 ? 1.694 44.227 65.430 1.00 16.13 226 GLY A O 1
ATOM 1485 N N . VAL A 1 205 ? 3.518 45.476 65.872 1.00 16.41 227 VAL A N 1
ATOM 1486 C CA . VAL A 1 205 ? 2.817 46.742 65.760 1.00 15.08 227 VAL A CA 1
ATOM 1487 C C . VAL A 1 205 ? 3.079 47.340 64.388 1.00 15.46 227 VAL A C 1
ATOM 1488 O O . VAL A 1 205 ? 4.236 47.476 63.971 1.00 15.98 227 VAL A O 1
ATOM 1492 N N . TYR A 1 206 ? 2.002 47.702 63.697 1.00 13.85 228 TYR A N 1
ATOM 1493 C CA . TYR A 1 206 ? 2.097 48.266 62.359 1.00 11.40 228 TYR A CA 1
ATOM 1494 C C . TYR A 1 206 ? 1.505 49.660 62.285 1.00 11.41 228 TYR A C 1
ATOM 1495 O O . TYR A 1 206 ? 0.567 49.985 63.005 1.00 12.91 228 TYR A O 1
ATOM 1504 N N . THR A 1 207 ? 2.052 50.478 61.396 1.00 12.23 229 THR A N 1
ATOM 1505 C CA . THR A 1 207 ? 1.557 51.829 61.208 1.00 12.22 229 THR A CA 1
ATOM 1506 C C . THR A 1 207 ? 0.173 51.715 60.560 1.00 12.82 229 THR A C 1
ATOM 1507 O O . THR A 1 207 ? -0.027 50.939 59.617 1.00 10.84 229 THR A O 1
ATOM 1511 N N . LYS A 1 208 ? -0.773 52.494 61.076 1.00 11.92 230 LYS A N 1
ATOM 1512 C CA . LYS A 1 208 ? -2.149 52.484 60.600 1.00 11.43 230 LYS A CA 1
ATOM 1513 C C . LYS A 1 208 ? -2.277 53.367 59.367 1.00 9.80 230 LYS A C 1
ATOM 1514 O O . LYS A 1 208 ? -2.689 54.521 59.451 1.00 11.89 230 LYS A O 1
ATOM 1520 N N . VAL A 1 209 ? -1.936 52.809 58.215 1.00 8.34 231 VAL A N 1
ATOM 1521 C CA . VAL A 1 209 ? -1.973 53.557 56.964 1.00 10.11 231 VAL A CA 1
ATOM 1522 C C . VAL A 1 209 ? -3.257 54.330 56.662 1.00 11.19 231 VAL A C 1
ATOM 1523 O O . VAL A 1 209 ? -3.202 55.420 56.093 1.00 12.49 231 VAL A O 1
ATOM 1527 N N . CYS A 1 210 ? -4.409 53.793 57.048 1.00 13.03 232 CYS A N 1
ATOM 1528 C CA . CYS A 1 210 ? -5.666 54.472 56.756 1.00 12.48 232 CYS A CA 1
ATOM 1529 C C . CYS A 1 210 ? -5.750 55.877 57.349 1.00 12.87 232 CYS A C 1
ATOM 1530 O O . CYS A 1 210 ? -6.617 56.658 56.954 1.00 13.90 232 CYS A O 1
ATOM 1533 N N . ASN A 1 211 ? -4.871 56.196 58.299 1.00 13.20 233 ASN A N 1
ATOM 1534 C CA . ASN A 1 211 ? -4.855 57.532 58.908 1.00 11.93 233 ASN A CA 1
ATOM 1535 C C . ASN A 1 211 ? -3.937 58.464 58.145 1.00 12.93 233 ASN A C 1
ATOM 1536 O O . ASN A 1 211 ? -3.809 59.637 58.503 1.00 13.52 233 ASN A O 1
ATOM 1541 N N . TYR A 1 212 ? -3.297 57.944 57.101 1.00 15.31 234 TYR A N 1
ATOM 1542 C CA . TYR A 1 212 ? -2.354 58.730 56.310 1.00 15.94 234 TYR A CA 1
ATOM 1543 C C . TYR A 1 212 ? -2.731 58.896 54.845 1.00 16.28 234 TYR A C 1
ATOM 1544 O O . TYR A 1 212 ? -1.982 59.501 54.077 1.00 16.34 234 TYR A O 1
ATOM 1553 N N . VAL A 1 213 ? -3.886 58.365 54.459 1.00 15.70 235 VAL A N 1
ATOM 1554 C CA . VAL A 1 213 ? -4.335 58.473 53.081 1.00 16.88 235 VAL A CA 1
ATOM 1555 C C . VAL A 1 213 ? -4.294 59.923 52.622 1.00 16.96 235 VAL A C 1
ATOM 1556 O O . VAL A 1 213 ? -3.751 60.241 51.568 1.00 16.65 235 VAL A O 1
ATOM 1560 N N . ASN A 1 214 ? -4.861 60.810 53.427 1.00 19.35 236 ASN A N 1
ATOM 1561 C CA . ASN A 1 214 ? -4.888 62.215 53.064 1.00 20.43 236 ASN A CA 1
ATOM 1562 C C . ASN A 1 214 ? -3.485 62.803 52.923 1.00 17.95 236 ASN A C 1
ATOM 1563 O O . ASN A 1 214 ? -3.186 63.449 51.922 1.00 18.52 236 ASN A O 1
ATOM 1568 N N . TRP A 1 215 ? -2.627 62.583 53.916 1.00 14.56 237 TRP A N 1
ATOM 1569 C CA . TRP A 1 215 ? -1.261 63.098 53.850 1.00 12.67 237 TRP A CA 1
ATOM 1570 C C . TRP A 1 215 ? -0.541 62.621 52.596 1.00 12.54 237 TRP A C 1
ATOM 1571 O O . TRP A 1 215 ? 0.125 63.400 51.915 1.00 10.15 237 TRP A O 1
ATOM 1582 N N . ILE A 1 216 ? -0.669 61.329 52.314 1.00 13.80 238 ILE A N 1
ATOM 1583 C CA . ILE A 1 216 ? -0.036 60.717 51.155 1.00 16.01 238 ILE A CA 1
ATOM 1584 C C . ILE A 1 216 ? -0.446 61.405 49.862 1.00 15.01 238 ILE A C 1
ATOM 1585 O O . ILE A 1 216 ? 0.395 61.957 49.152 1.00 14.25 238 ILE A O 1
ATOM 1590 N N . GLN A 1 217 ? -1.741 61.375 49.565 1.00 16.47 239 GLN A N 1
ATOM 1591 C CA . GLN A 1 217 ? -2.264 61.991 48.353 1.00 17.83 239 GLN A CA 1
ATOM 1592 C C . GLN A 1 217 ? -1.873 63.453 48.187 1.00 17.67 239 GLN A C 1
ATOM 1593 O O . GLN A 1 217 ? -1.602 63.904 47.074 1.00 16.03 239 GLN A O 1
ATOM 1599 N N . GLN A 1 218 ? -1.839 64.193 49.289 1.00 17.98 240 GLN A N 1
ATOM 1600 C CA . GLN A 1 218 ? -1.457 65.593 49.223 1.00 18.35 240 GLN A CA 1
ATOM 1601 C C . GLN A 1 218 ? 0.011 65.702 48.836 1.00 18.25 240 GLN A C 1
ATOM 1602 O O . GLN A 1 218 ? 0.355 66.400 47.885 1.00 20.83 240 GLN A O 1
ATOM 1608 N N . THR A 1 219 ? 0.877 64.999 49.561 1.00 18.14 241 THR A N 1
ATOM 1609 C CA . THR A 1 219 ? 2.308 65.035 49.277 1.00 16.51 241 THR A CA 1
ATOM 1610 C C . THR A 1 219 ? 2.646 64.646 47.837 1.00 15.37 241 THR A C 1
ATOM 1611 O O . THR A 1 219 ? 3.517 65.258 47.218 1.00 14.53 241 THR A O 1
ATOM 1615 N N . ILE A 1 220 ? 1.968 63.638 47.300 1.00 14.22 242 ILE A N 1
ATOM 1616 C CA . ILE A 1 220 ? 2.239 63.233 45.926 1.00 16.14 242 ILE A CA 1
ATOM 1617 C C . ILE A 1 220 ? 1.817 64.337 44.962 1.00 17.25 242 ILE A C 1
ATOM 1618 O O . ILE A 1 220 ? 2.498 64.602 43.967 1.00 18.73 242 ILE A O 1
ATOM 1623 N N . ALA A 1 221 ? 0.693 64.978 45.262 1.00 17.87 243 ALA A N 1
ATOM 1624 C CA . ALA A 1 221 ? 0.166 66.046 44.418 1.00 18.06 243 ALA A CA 1
ATOM 1625 C C . ALA A 1 221 ? 1.075 67.261 44.402 1.00 19.31 243 ALA A C 1
ATOM 1626 O O . ALA A 1 221 ? 1.177 67.957 43.391 1.00 21.18 243 A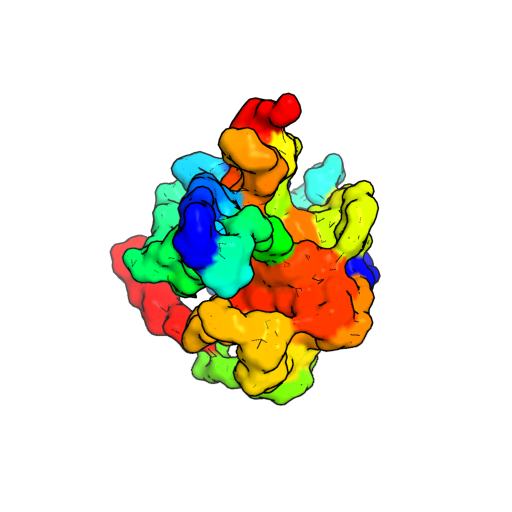LA A O 1
ATOM 1628 N N . ALA A 1 222 ? 1.743 67.511 45.519 1.00 19.71 244 ALA A N 1
ATOM 1629 C CA . ALA A 1 222 ? 2.640 68.654 45.625 1.00 20.93 244 ALA A CA 1
ATOM 1630 C C . ALA A 1 222 ? 4.037 68.402 45.067 1.00 21.42 244 ALA A C 1
ATOM 1631 O O . ALA A 1 222 ? 4.725 69.339 44.693 1.00 23.75 244 ALA A O 1
ATOM 1633 N N . ASN A 1 223 ? 4.460 67.145 45.008 1.00 23.10 245 ASN A N 1
ATOM 1634 C CA . ASN A 1 223 ? 5.794 66.805 44.513 1.00 24.58 245 ASN A CA 1
ATOM 1635 C C . ASN A 1 223 ? 5.819 66.103 43.159 1.00 25.67 245 ASN A C 1
ATOM 1636 O O . ASN A 1 223 ? 4.774 66.056 42.481 1.00 27.82 245 ASN A O 1
ATOM 1642 N N . CYS B 2 10 ? 14.881 57.630 87.807 0.00 24.99 10 CYS B N 1
ATOM 1643 C CA . CYS B 2 10 ? 14.117 56.384 88.101 0.00 25.05 10 CYS B CA 1
ATOM 1644 C C . CYS B 2 10 ? 14.379 55.986 89.550 0.00 24.94 10 CYS B C 1
ATOM 1645 O O . CYS B 2 10 ? 15.385 55.344 89.849 0.00 24.88 10 CYS B O 1
ATOM 1648 N N . GLY B 2 11 ? 13.475 56.371 90.445 0.00 24.89 11 GLY B N 1
ATOM 1649 C CA . GLY B 2 11 ? 13.651 56.041 91.848 0.00 24.88 11 GLY B CA 1
ATOM 1650 C C . GLY B 2 11 ? 15.024 56.451 92.347 0.00 24.92 11 GLY B C 1
ATOM 1651 O O . GLY B 2 11 ? 15.479 57.558 92.062 0.00 24.86 11 GLY B O 1
ATOM 1652 N N . PRO B 2 12 ? 15.711 55.580 93.104 0.00 25.00 12 PRO B N 1
ATOM 1653 C CA . PRO B 2 12 ? 17.045 55.849 93.648 0.00 25.14 12 PRO B CA 1
ATOM 1654 C C . PRO B 2 12 ? 18.138 55.887 92.579 0.00 25.37 12 PRO B C 1
ATOM 1655 O O . PRO B 2 12 ? 19.272 56.280 92.856 0.00 25.33 12 PRO B O 1
ATOM 1659 N N . VAL B 2 13 ? 17.796 55.475 91.363 0.00 25.72 13 VAL B N 1
ATOM 1660 C CA . VAL B 2 13 ? 18.760 55.450 90.269 0.00 26.16 13 VAL B CA 1
ATOM 1661 C C . VAL B 2 13 ? 18.345 56.311 89.077 0.00 26.69 13 VAL B C 1
ATOM 1662 O O . VAL B 2 13 ? 17.290 56.945 89.091 0.00 26.64 13 VAL B O 1
ATOM 1666 N N . THR B 2 14 ? 19.191 56.327 88.052 0.00 27.46 14 THR B N 1
ATOM 1667 C CA . THR B 2 14 ? 18.934 57.096 86.840 0.00 28.37 14 THR B CA 1
ATOM 1668 C C . THR B 2 14 ? 19.262 56.255 85.611 0.00 29.37 14 THR B C 1
ATOM 1669 O O . THR B 2 14 ? 20.382 55.763 85.466 0.00 29.32 14 THR B O 1
ATOM 1673 N N . CYS B 2 15 ? 18.283 56.097 84.726 0.00 30.72 15 CYS B N 1
ATOM 1674 C CA . CYS B 2 15 ? 18.472 55.299 83.523 0.00 32.24 15 CYS B CA 1
ATOM 1675 C C . CYS B 2 15 ? 19.136 56.114 82.419 0.00 33.37 15 CYS B C 1
ATOM 1676 O O . CYS B 2 15 ? 18.835 57.294 82.239 0.00 33.45 15 CYS B O 1
ATOM 1679 N N . SER B 2 16 ? 20.040 55.478 81.680 0.00 34.81 16 SER B N 1
ATOM 1680 C CA . SER B 2 16 ? 20.754 56.151 80.603 0.00 36.32 16 SER B CA 1
ATOM 1681 C C . SER B 2 16 ? 20.612 55.434 79.264 0.00 37.34 16 SER B C 1
ATOM 1682 O O . SER B 2 16 ? 20.111 54.312 79.193 0.00 37.49 16 SER B O 1
ATOM 1685 N N . GLY B 2 17 ? 21.058 56.106 78.207 0.00 38.41 17 GLY B N 1
ATOM 1686 C CA . GLY B 2 17 ? 21.009 55.545 76.868 0.00 39.95 17 GLY B CA 1
ATOM 1687 C C . GLY B 2 17 ? 19.682 54.989 76.388 1.00 40.70 17 GLY B C 1
ATOM 1688 O O . GLY B 2 17 ? 18.741 55.732 76.111 0.00 40.64 17 GLY B O 1
ATOM 1689 N N . ALA B 2 18 ? 19.620 53.664 76.282 1.00 41.59 18 ALA B N 1
ATOM 1690 C CA . ALA B 2 18 ? 18.429 52.965 75.811 1.00 41.34 18 ALA B CA 1
ATOM 1691 C C . ALA B 2 18 ? 17.588 52.399 76.943 1.00 40.52 18 ALA B C 1
ATOM 1692 O O . ALA B 2 18 ? 16.548 51.792 76.692 1.00 42.01 18 ALA B O 1
ATOM 1694 N N . GLN B 2 19 ? 18.041 52.599 78.179 0.00 38.08 19 GLN B N 1
ATOM 1695 C CA . GLN B 2 19 ? 17.350 52.088 79.363 0.00 35.63 19 GLN B CA 1
ATOM 1696 C C . GLN B 2 19 ? 15.929 52.571 79.606 0.00 34.27 19 GLN B C 1
ATOM 1697 O O . GLN B 2 19 ? 15.599 53.734 79.372 0.00 34.22 19 GLN B O 1
ATOM 1703 N N . MET B 2 20 ? 15.100 51.661 80.111 0.00 32.57 20 MET B N 1
ATOM 1704 C CA . MET B 2 20 ? 13.714 51.969 80.430 0.00 30.77 20 MET B CA 1
ATOM 1705 C C . MET B 2 20 ? 13.527 51.856 81.941 0.00 29.81 20 MET B C 1
ATOM 1706 O O . MET B 2 20 ? 14.008 50.911 82.568 0.00 29.65 20 MET B O 1
ATOM 1711 N N . CYS B 2 21 ? 12.826 52.826 82.518 0.00 28.64 21 CYS B N 1
ATOM 1712 C CA . CYS B 2 21 ? 12.577 52.857 83.954 0.00 27.52 21 CYS B CA 1
ATOM 1713 C C . CYS B 2 21 ? 11.420 51.963 84.384 0.00 27.05 21 CYS B C 1
ATOM 1714 O O . CYS B 2 21 ? 10.322 52.044 83.835 0.00 26.95 21 CYS B O 1
ATOM 1717 N N . GLU B 2 22 ? 11.676 51.108 85.370 0.00 26.55 22 GLU B N 1
ATOM 1718 C CA . GLU B 2 22 ? 10.652 50.218 85.900 0.00 26.10 22 GLU B CA 1
ATOM 1719 C C . GLU B 2 22 ? 10.471 50.460 87.393 0.00 25.96 22 GLU B C 1
ATOM 1720 O O . GLU B 2 22 ? 11.054 49.765 88.226 0.00 25.89 22 GLU B O 1
ATOM 1726 N N . VAL B 2 23 ? 9.659 51.463 87.713 0.00 25.86 23 VAL B N 1
ATOM 1727 C CA . VAL B 2 23 ? 9.369 51.840 89.091 0.00 25.83 23 VAL B CA 1
ATOM 1728 C C . VAL B 2 23 ? 10.584 52.439 89.792 0.00 25.99 23 VAL B C 1
ATOM 1729 O O . VAL B 2 23 ? 10.664 53.653 89.980 0.00 25.92 23 VAL B O 1
ATOM 1733 N N . ASP B 2 24 ? 11.531 51.589 90.174 0.00 26.27 24 ASP B N 1
ATOM 1734 C CA . ASP B 2 24 ? 12.729 52.053 90.862 0.00 26.67 24 ASP B CA 1
ATOM 1735 C C . ASP B 2 24 ? 14.005 51.377 90.372 0.00 27.21 24 ASP B C 1
ATOM 1736 O O . ASP B 2 24 ? 15.055 51.482 91.007 0.00 27.14 24 ASP B O 1
ATOM 1741 N N . LYS B 2 25 ? 13.914 50.685 89.241 0.00 28.02 25 LYS B N 1
ATOM 1742 C CA . LYS B 2 25 ? 15.074 50.009 88.674 0.00 29.03 25 LYS B CA 1
ATOM 1743 C C . LYS B 2 25 ? 15.178 50.331 87.190 0.00 30.24 25 LYS B C 1
ATOM 1744 O O . LYS B 2 25 ? 14.166 50.504 86.509 0.00 30.17 25 LYS B O 1
ATOM 1750 N N . CYS B 2 26 ? 16.408 50.410 86.695 0.00 31.94 26 CYS B N 1
ATOM 1751 C CA . CYS B 2 26 ? 16.650 50.710 85.293 0.00 33.90 26 CYS B CA 1
ATOM 1752 C C . CYS B 2 26 ? 17.002 49.476 84.481 0.00 35.72 26 CYS B C 1
ATOM 1753 O O . CYS B 2 26 ? 18.169 49.096 84.389 0.00 35.77 26 CYS B O 1
ATOM 1756 N N . VAL B 2 27 ? 15.992 48.838 83.907 0.00 38.19 27 VAL B N 1
ATOM 1757 C CA . VAL B 2 27 ? 16.224 47.681 83.058 0.00 41.11 27 VAL B CA 1
ATOM 1758 C C . VAL B 2 27 ? 16.400 48.362 81.713 0.00 43.35 27 VAL B C 1
ATOM 1759 O O . VAL B 2 27 ? 16.942 49.466 81.642 0.00 43.43 27 VAL B O 1
ATOM 1763 N N . CYS B 2 28 ? 15.964 47.722 80.638 1.00 46.80 28 CYS B N 1
ATOM 1764 C CA . CYS B 2 28 ? 16.053 48.359 79.342 1.00 48.14 28 CYS B CA 1
ATOM 1765 C C . CYS B 2 28 ? 14.948 47.838 78.455 0.00 48.84 28 CYS B C 1
ATOM 1766 O O . CYS B 2 28 ? 13.954 47.318 78.956 0.00 48.77 28 CYS B O 1
ATOM 1769 N N . SER B 2 29 ? 15.096 47.972 77.144 0.00 49.50 29 SER B N 1
ATOM 1770 C CA . SER B 2 29 ? 14.025 47.534 76.271 1.00 49.71 29 SER B CA 1
ATOM 1771 C C . SER B 2 29 ? 14.232 46.251 75.497 1.00 49.79 29 SER B C 1
ATOM 1772 O O . SER B 2 29 ? 15.354 45.811 75.251 0.00 51.64 29 SER B O 1
ATOM 1775 N N . ASP B 2 30 ? 13.110 45.658 75.119 0.00 48.30 30 ASP B N 1
ATOM 1776 C CA . ASP B 2 30 ? 13.099 44.443 74.332 0.00 46.13 30 ASP B CA 1
ATOM 1777 C C . ASP B 2 30 ? 12.475 44.969 73.046 1.00 44.98 30 ASP B C 1
ATOM 1778 O O . ASP B 2 30 ? 12.403 44.282 72.024 1.00 43.99 30 ASP B O 1
ATOM 1783 N N . LEU B 2 31 ? 12.045 46.227 73.133 1.00 42.30 31 LEU B N 1
ATOM 1784 C CA . LEU B 2 31 ? 11.444 46.951 72.027 1.00 41.00 31 LEU B CA 1
ATOM 1785 C C . LEU B 2 31 ? 12.461 47.211 70.937 1.00 39.42 31 LEU B C 1
ATOM 1786 O O . LEU B 2 31 ? 13.516 47.793 71.182 1.00 39.34 31 LEU B O 1
ATOM 1791 N N . HIS B 2 32 ? 12.118 46.786 69.730 1.00 36.00 32 HIS B N 1
ATOM 1792 C CA . HIS B 2 32 ? 12.971 46.967 68.575 1.00 33.53 32 HIS B CA 1
ATOM 1793 C C . HIS B 2 32 ? 12.124 47.145 67.341 1.00 30.90 32 HIS B C 1
ATOM 1794 O O . HIS B 2 32 ? 11.055 46.554 67.216 1.00 28.50 32 HIS B O 1
ATOM 1801 N N . CYS B 2 33 ? 12.606 47.987 66.440 1.00 29.50 33 CYS B N 1
ATOM 1802 C CA . CYS B 2 33 ? 11.936 48.208 65.179 1.00 27.82 33 CYS B CA 1
ATOM 1803 C C . CYS B 2 33 ? 12.455 47.026 64.373 1.00 26.29 33 CYS B C 1
ATOM 1804 O O . CYS B 2 33 ? 13.514 46.480 64.689 1.00 24.66 33 CYS B O 1
ATOM 1807 N N . LYS B 2 34 ? 11.725 46.621 63.346 1.00 24.20 34 LYS B N 1
ATOM 1808 C CA . LYS B 2 34 ? 12.147 45.474 62.571 1.00 23.55 34 LYS B CA 1
ATOM 1809 C C . LYS B 2 34 ? 13.027 45.801 61.381 1.00 24.92 34 LYS B C 1
ATOM 1810 O O . LYS B 2 34 ? 12.829 45.301 60.280 1.00 25.08 34 LYS B O 1
ATOM 1816 N N . VAL B 2 35 ? 14.003 46.664 61.621 1.00 26.70 35 VAL B N 1
ATOM 1817 C CA . VAL B 2 35 ? 14.955 47.030 60.595 1.00 28.55 35 VAL B CA 1
ATOM 1818 C C . VAL B 2 35 ? 15.969 45.922 60.637 1.00 30.97 35 VAL B C 1
ATOM 1819 O O . VAL B 2 35 ? 16.168 45.292 61.679 1.00 32.35 35 VAL B O 1
ATOM 1823 N N . LYS B 2 36 ? 16.614 45.662 59.516 1.00 32.42 36 LYS B N 1
ATOM 1824 C CA . LYS B 2 36 ? 17.642 44.654 59.552 1.00 34.96 36 LYS B CA 1
ATOM 1825 C C . LYS B 2 36 ? 18.947 45.403 59.765 1.00 36.72 36 LYS B C 1
ATOM 1826 O O . LYS B 2 36 ? 19.366 46.187 58.912 1.00 36.27 36 LYS B O 1
ATOM 1832 N N . CYS B 2 37 ? 19.576 45.183 60.913 0.00 40.08 37 CYS B N 1
ATOM 1833 C CA . CYS B 2 37 ? 20.838 45.840 61.216 1.00 42.43 37 CYS B CA 1
ATOM 1834 C C . CYS B 2 37 ? 22.039 45.071 60.704 1.00 44.27 37 CYS B C 1
ATOM 1835 O O . CYS B 2 37 ? 22.241 43.907 61.052 0.00 45.47 37 CYS B O 1
ATOM 1838 N N . GLU B 2 38 ? 22.830 45.740 59.872 1.00 46.01 38 GLU B N 1
ATOM 1839 C CA . GLU B 2 38 ? 24.032 45.155 59.293 1.00 45.96 38 GLU B CA 1
ATOM 1840 C C . GLU B 2 38 ? 24.868 44.469 60.372 1.00 45.74 38 GLU B C 1
ATOM 1841 O O . GLU B 2 38 ? 25.288 43.323 60.207 1.00 44.99 38 GLU B O 1
ATOM 1847 N N . HIS B 2 39 ? 25.096 45.165 61.483 1.00 45.95 39 HIS B N 1
ATOM 1848 C CA . HIS B 2 39 ? 25.868 44.591 62.578 1.00 46.43 39 HIS B CA 1
ATOM 1849 C C . HIS B 2 39 ? 25.060 44.512 63.861 1.00 46.06 39 HIS B C 1
ATOM 1850 O O . HIS B 2 39 ? 25.618 44.527 64.958 1.00 47.31 39 HIS B O 1
ATOM 1857 N N . GLY B 2 40 ? 23.743 44.428 63.722 1.00 45.13 40 GLY B N 1
ATOM 1858 C CA . GLY B 2 40 ? 22.893 44.342 64.892 1.00 43.49 40 GLY B CA 1
ATOM 1859 C C . GLY B 2 40 ? 22.595 45.703 65.481 1.00 42.26 40 GLY B C 1
ATOM 1860 O O . GLY B 2 40 ? 23.030 46.728 64.953 1.00 39.60 40 GLY B O 1
ATOM 1861 N N . PHE B 2 41 ? 21.849 45.712 66.581 1.00 42.96 41 PHE B N 1
ATOM 1862 C CA . PHE B 2 41 ? 21.488 46.962 67.232 1.00 43.03 41 PHE B CA 1
ATOM 1863 C C . PHE B 2 41 ? 22.592 47.457 68.145 1.00 43.99 41 PHE B C 1
ATOM 1864 O O . PHE B 2 41 ? 23.454 46.691 68.578 1.00 43.83 41 PHE B O 1
ATOM 1872 N N . LYS B 2 42 ? 22.561 48.750 68.436 1.00 44.73 42 LYS B N 1
ATOM 1873 C CA . LYS B 2 42 ? 23.568 49.336 69.295 1.00 45.75 42 LYS B CA 1
ATOM 1874 C C . LYS B 2 42 ? 23.392 49.103 70.778 1.00 47.00 42 LYS B C 1
ATOM 1875 O O . LYS B 2 42 ? 22.282 48.986 71.297 0.00 46.88 42 LYS B O 1
ATOM 1881 N N . LYS B 2 43 ? 24.536 49.033 71.444 1.00 48.48 43 LYS B N 1
ATOM 1882 C CA . LYS B 2 43 ? 24.617 48.847 72.876 1.00 49.17 43 LYS B CA 1
ATOM 1883 C C . LYS B 2 43 ? 25.106 50.212 73.345 1.00 49.69 43 LYS B C 1
ATOM 1884 O O . LYS B 2 43 ? 25.737 50.941 72.577 1.00 51.04 43 LYS B O 1
ATOM 1890 N N . ASP B 2 44 ? 24.793 50.570 74.582 1.00 49.92 44 ASP B N 1
ATOM 1891 C CA . ASP B 2 44 ? 25.255 51.832 75.143 1.00 48.43 44 ASP B CA 1
ATOM 1892 C C . ASP B 2 44 ? 25.907 51.526 76.461 0.00 47.30 44 ASP B C 1
ATOM 1893 O O . ASP B 2 44 ? 25.621 50.498 77.056 0.00 47.21 44 ASP B O 1
ATOM 1898 N N . ASP B 2 45 ? 26.780 52.424 76.903 0.00 46.30 45 ASP B N 1
ATOM 1899 C CA . ASP B 2 45 ? 27.503 52.285 78.160 0.00 45.41 45 ASP B CA 1
ATOM 1900 C C . ASP B 2 45 ? 27.096 51.047 78.964 0.00 45.50 45 ASP B C 1
ATOM 1901 O O . ASP B 2 45 ? 27.937 50.225 79.324 0.00 45.36 45 ASP B O 1
ATOM 1906 N N . ASN B 2 46 ? 25.797 50.919 79.225 0.00 45.86 46 ASN B N 1
ATOM 1907 C CA . ASN B 2 46 ? 25.242 49.799 79.984 0.00 46.58 46 ASN B CA 1
ATOM 1908 C C . ASN B 2 46 ? 25.313 48.432 79.296 0.00 47.82 46 ASN B C 1
ATOM 1909 O O . ASN B 2 46 ? 25.442 47.409 79.965 0.00 47.53 46 ASN B O 1
ATOM 1914 N N . GLY B 2 47 ? 25.213 48.408 77.971 0.00 49.56 47 GLY B N 1
ATOM 1915 C CA . GLY B 2 47 ? 25.271 47.145 77.253 0.00 51.77 47 GLY B CA 1
ATOM 1916 C C . GLY B 2 47 ? 23.911 46.740 76.718 1.00 53.28 47 GLY B C 1
ATOM 1917 O O . GLY B 2 47 ? 23.774 45.708 76.051 0.00 54.23 47 GLY B O 1
ATOM 1918 N N . CYS B 2 48 ? 22.900 47.550 77.021 1.00 54.54 48 CYS B N 1
ATOM 1919 C CA . CYS B 2 48 ? 21.547 47.302 76.542 1.00 54.55 48 CYS B CA 1
ATOM 1920 C C . CYS B 2 48 ? 21.379 47.863 75.145 0.00 54.85 48 CYS B C 1
ATOM 1921 O O . CYS B 2 48 ? 22.048 48.826 74.770 0.00 54.70 48 CYS B O 1
ATOM 1924 N N . GLU B 2 49 ? 20.477 47.267 74.372 0.00 55.23 49 GLU B N 1
ATOM 1925 C CA . GLU B 2 49 ? 20.277 47.677 72.987 1.00 55.26 49 GLU B CA 1
ATOM 1926 C C . GLU B 2 49 ? 19.257 48.793 72.705 1.00 55.16 49 GLU B C 1
ATOM 1927 O O . GLU B 2 49 ? 18.079 48.680 73.064 1.00 54.23 49 GLU B O 1
ATOM 1933 N N . TYR B 2 50 ? 19.724 49.859 72.042 1.00 54.13 50 TYR B N 1
ATOM 1934 C CA . TYR B 2 50 ? 18.852 50.974 71.671 1.00 51.96 50 TYR B CA 1
ATOM 1935 C C . TYR B 2 50 ? 17.795 50.394 70.735 1.00 49.80 50 TYR B C 1
ATOM 1936 O O . TYR B 2 50 ? 18.095 49.540 69.905 1.00 49.86 50 TYR B O 1
ATOM 1945 N N . ALA B 2 51 ? 16.561 50.869 70.864 1.00 46.74 51 ALA B N 1
ATOM 1946 C CA . ALA B 2 51 ? 15.424 50.380 70.083 1.00 43.78 51 ALA B CA 1
ATOM 1947 C C . ALA B 2 51 ? 15.552 50.293 68.560 1.00 42.82 51 ALA B C 1
ATOM 1948 O O . ALA B 2 51 ? 15.294 49.238 67.975 1.00 41.26 51 ALA B O 1
ATOM 1950 N N . CYS B 2 52 ? 15.924 51.385 67.903 1.00 42.20 52 CYS B N 1
ATOM 1951 C CA . CYS B 2 52 ? 16.017 51.355 66.452 1.00 40.83 52 CYS B CA 1
ATOM 1952 C C . CYS B 2 52 ? 17.297 51.966 65.902 1.00 42.86 52 CYS B C 1
ATOM 1953 O O . CYS B 2 52 ? 17.253 52.838 65.034 1.00 43.82 52 CYS B O 1
ATOM 1956 N N . ILE B 2 53 ? 18.440 51.509 66.401 1.00 44.61 53 ILE B N 1
ATOM 1957 C CA . ILE B 2 53 ? 19.717 52.024 65.930 1.00 45.21 53 ILE B CA 1
ATOM 1958 C C . ILE B 2 53 ? 20.728 50.904 65.723 1.00 45.40 53 ILE B C 1
ATOM 1959 O O . ILE B 2 53 ? 21.127 50.218 66.666 0.00 45.78 53 ILE B O 1
ATOM 1964 N N . CYS B 2 54 ? 21.125 50.726 64.469 1.00 45.45 54 CYS B N 1
ATOM 1965 C CA . CYS B 2 54 ? 22.078 49.695 64.091 0.00 46.76 54 CYS B CA 1
ATOM 1966 C C . CYS B 2 54 ? 23.495 50.107 64.420 1.00 48.79 54 CYS B C 1
ATOM 1967 O O . CYS B 2 54 ? 23.764 51.269 64.699 1.00 51.08 54 CYS B O 1
ATOM 1970 N N . ALA B 2 55 ? 24.402 49.143 64.378 1.00 51.18 55 ALA B N 1
ATOM 1971 C CA . ALA B 2 55 ? 25.800 49.418 64.649 1.00 52.81 55 ALA B CA 1
ATOM 1972 C C . ALA B 2 55 ? 26.522 49.591 63.315 1.00 54.14 55 ALA B C 1
ATOM 1973 O O . ALA B 2 55 ? 26.768 48.610 62.614 0.00 55.30 55 ALA B O 1
ATOM 1975 N N . ASP B 2 56 ? 26.823 50.836 62.950 0.00 55.30 56 ASP B N 1
ATOM 1976 C CA . ASP B 2 56 ? 27.545 51.109 61.709 0.00 56.44 56 ASP B CA 1
ATOM 1977 C C . ASP B 2 56 ? 28.685 50.108 61.662 0.00 56.13 56 ASP B C 1
ATOM 1978 O O . ASP B 2 56 ? 28.816 49.326 60.719 0.00 56.28 56 ASP B O 1
ATOM 1983 N N . ALA B 2 57 ? 29.507 50.150 62.702 0.00 56.16 57 ALA B N 1
ATOM 1984 C CA . ALA B 2 57 ? 30.621 49.231 62.861 1.00 56.49 57 ALA B CA 1
ATOM 1985 C C . ALA B 2 57 ? 30.106 48.291 63.950 1.00 57.05 57 ALA B C 1
ATOM 1986 O O . ALA B 2 57 ? 29.136 48.612 64.634 0.00 57.36 57 ALA B O 1
ATOM 1988 N N . PRO B 2 58 ? 30.736 47.119 64.122 1.00 57.19 58 PRO B N 1
ATOM 1989 C CA . PRO B 2 58 ? 30.343 46.118 65.125 1.00 56.35 58 PRO B CA 1
ATOM 1990 C C . PRO B 2 58 ? 30.558 46.469 66.600 0.00 54.23 58 PRO B C 1
ATOM 1991 O O . PRO B 2 58 ? 30.941 47.587 66.950 0.00 54.32 58 PRO B O 1
ATOM 1995 N N . GLN B 2 59 ? 30.308 45.477 67.453 0.00 51.94 59 GLN B N 1
ATOM 1996 C CA . GLN B 2 59 ? 30.454 45.600 68.899 0.00 49.77 59 GLN B CA 1
ATOM 1997 C C . GLN B 2 59 ? 31.311 44.453 69.431 0.00 49.56 59 GLN B C 1
ATOM 1998 O O . GLN B 2 59 ? 32.280 44.730 70.170 0.00 49.38 59 GLN B O 1
#